Protein AF-A0A1M3CU88-F1 (afdb_monomer)

Radius of gyration: 30.9 Å; Cα contacts (8 Å, |Δi|>4): 468; chains: 1; bounding box: 55×73×108 Å

Mean predicted aligned error: 11.36 Å

Structure (mmCIF, N/CA/C/O backbone):
data_AF-A0A1M3CU88-F1
#
_entry.id   AF-A0A1M3CU88-F1
#
loop_
_atom_site.group_PDB
_atom_site.id
_atom_site.type_symbol
_atom_site.label_atom_id
_atom_site.label_alt_id
_atom_site.label_comp_id
_atom_site.label_asym_id
_atom_site.label_entity_id
_atom_site.label_seq_id
_atom_site.pdbx_PDB_ins_code
_atom_site.Cartn_x
_atom_site.Cartn_y
_atom_site.Cartn_z
_atom_site.occupancy
_atom_site.B_iso_or_equiv
_atom_site.auth_seq_id
_atom_site.auth_comp_id
_atom_site.auth_asym_id
_atom_site.auth_atom_id
_atom_site.pdbx_PDB_model_num
ATOM 1 N N . MET A 1 1 ? -10.906 3.563 -70.567 1.00 47.44 1 MET A N 1
ATOM 2 C CA . MET A 1 1 ? -10.763 5.009 -70.814 1.00 47.44 1 MET A CA 1
ATOM 3 C C . MET A 1 1 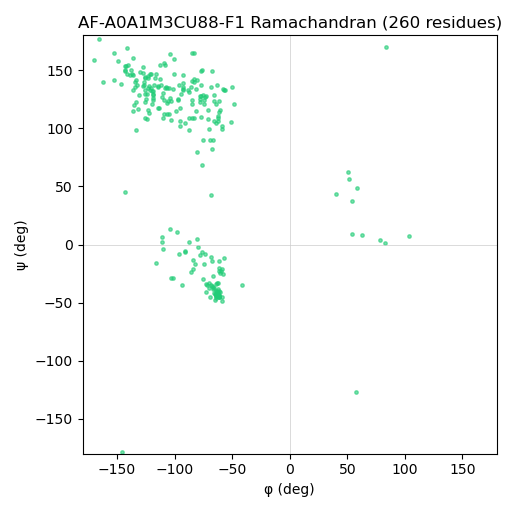? -12.125 5.622 -70.530 1.00 47.44 1 MET A C 1
ATOM 5 O O . MET A 1 1 ? -12.986 5.566 -71.387 1.00 47.44 1 MET A O 1
ATOM 9 N N . ASN A 1 2 ? -12.353 6.029 -69.278 1.00 38.81 2 ASN A N 1
ATOM 10 C CA . ASN A 1 2 ? -13.583 6.676 -68.814 1.00 38.81 2 ASN A CA 1
ATOM 11 C C . ASN A 1 2 ? -13.148 7.904 -68.012 1.00 38.81 2 ASN A C 1
ATOM 13 O O . ASN A 1 2 ? -12.440 7.767 -67.015 1.00 38.81 2 ASN A O 1
ATOM 17 N N . GLU A 1 3 ? -13.515 9.080 -68.510 1.00 48.00 3 GLU A N 1
ATOM 18 C CA . GLU A 1 3 ? -13.272 10.378 -67.888 1.00 48.00 3 GLU A CA 1
ATOM 19 C C . GLU A 1 3 ? -14.234 10.583 -66.716 1.00 48.00 3 GLU A C 1
ATOM 21 O O . GLU A 1 3 ? -15.447 10.427 -66.853 1.00 48.00 3 GLU A O 1
ATOM 26 N N . PHE A 1 4 ? -13.684 10.941 -65.557 1.00 61.53 4 PHE A N 1
ATOM 27 C CA . PHE A 1 4 ? -14.437 11.277 -64.355 1.00 61.53 4 PHE A CA 1
ATOM 28 C C . PHE A 1 4 ? -14.368 12.796 -64.159 1.00 61.53 4 PHE A C 1
ATOM 30 O O . PHE A 1 4 ? -13.301 13.355 -63.909 1.00 61.53 4 PHE A O 1
ATOM 37 N N . THR A 1 5 ? -15.504 13.470 -64.323 1.00 53.94 5 THR A N 1
ATOM 38 C CA . THR A 1 5 ? -15.667 14.921 -64.154 1.00 53.94 5 THR A CA 1
ATOM 39 C C . THR A 1 5 ? -16.101 15.240 -62.716 1.00 53.94 5 THR A C 1
ATOM 41 O O . THR A 1 5 ? -16.997 14.572 -62.197 1.00 53.94 5 THR A O 1
ATOM 44 N N . PRO A 1 6 ? -15.526 16.256 -62.043 1.00 57.84 6 PRO A N 1
ATOM 45 C CA . PRO A 1 6 ? -15.910 16.599 -60.677 1.00 57.84 6 PRO A CA 1
ATOM 46 C C . PRO A 1 6 ? -17.097 17.578 -60.646 1.00 57.84 6 PRO A C 1
ATOM 48 O O . PRO A 1 6 ? -17.093 18.616 -61.309 1.00 57.84 6 PRO A O 1
ATOM 51 N N . GLN A 1 7 ? -18.110 17.260 -59.832 1.00 55.19 7 GLN A N 1
ATOM 52 C CA . GLN A 1 7 ? -19.231 18.146 -59.508 1.00 55.19 7 GLN A CA 1
ATOM 53 C C . GLN A 1 7 ? -18.816 19.191 -58.465 1.00 55.19 7 GLN A C 1
ATOM 55 O O . GLN A 1 7 ? -18.393 18.869 -57.357 1.00 55.19 7 GLN A O 1
ATOM 60 N N . ASN A 1 8 ? -18.982 20.460 -58.830 1.00 50.88 8 ASN A N 1
ATOM 61 C CA . ASN A 1 8 ? -18.642 21.628 -58.030 1.00 50.88 8 ASN A CA 1
ATOM 62 C C . ASN A 1 8 ? -19.866 22.050 -57.189 1.00 50.88 8 ASN A C 1
ATOM 64 O O . ASN A 1 8 ? -20.832 22.600 -57.723 1.00 50.88 8 ASN A O 1
ATOM 68 N N . SER A 1 9 ? -19.871 21.760 -55.882 1.00 59.44 9 SER A N 1
ATOM 69 C CA . SER A 1 9 ? -20.974 22.129 -54.982 1.00 59.44 9 SER A CA 1
ATOM 70 C C . SER A 1 9 ? -20.814 23.566 -54.471 1.00 59.44 9 SER A C 1
ATOM 72 O O . SER A 1 9 ? -19.956 23.859 -53.637 1.00 59.44 9 SER A O 1
ATOM 74 N N . SER A 1 10 ? -21.676 24.458 -54.956 1.00 52.78 10 SER A N 1
ATOM 75 C CA . SER A 1 10 ? -21.817 25.852 -54.526 1.00 52.78 10 SER A CA 1
ATOM 76 C C . SER A 1 10 ? -22.229 25.949 -53.046 1.00 52.78 10 SER A C 1
ATOM 78 O O . SER A 1 10 ? -23.381 25.698 -52.685 1.00 52.78 10 SER A O 1
ATOM 80 N N . LYS A 1 11 ? -21.289 26.334 -52.174 1.00 58.56 11 LYS A N 1
ATOM 81 C CA . LYS A 1 11 ? -21.581 26.796 -50.809 1.00 58.56 11 LYS A CA 1
ATOM 82 C C . LYS A 1 11 ? -22.100 28.234 -50.881 1.00 58.56 11 LYS A C 1
ATOM 84 O O . LYS A 1 11 ? -21.350 29.157 -51.178 1.00 58.56 11 LYS A O 1
ATOM 89 N N . LYS A 1 12 ? -23.394 28.426 -50.611 1.00 55.19 12 LYS A N 1
ATOM 90 C CA . LYS A 1 12 ? -23.977 29.747 -50.337 1.00 55.19 12 LYS A CA 1
ATOM 91 C C . LYS A 1 12 ? -23.505 30.224 -48.963 1.00 55.19 12 LYS A C 1
ATOM 93 O O . LYS A 1 12 ? -23.975 29.721 -47.943 1.00 55.19 12 LYS A O 1
ATOM 98 N N . ASP A 1 13 ? -22.617 31.210 -48.953 1.00 56.84 13 ASP A N 1
ATOM 99 C CA . ASP A 1 13 ? -22.217 31.942 -47.754 1.00 56.84 13 ASP A CA 1
ATOM 100 C C . ASP A 1 13 ? -23.414 32.713 -47.177 1.00 56.84 13 ASP A C 1
ATOM 102 O O . ASP A 1 13 ? -23.837 33.751 -47.692 1.00 56.84 13 ASP A O 1
ATOM 106 N N . LYS A 1 14 ? -23.977 32.204 -46.076 1.00 62.72 14 LYS A N 1
ATOM 107 C CA . LYS A 1 14 ? -24.847 32.990 -45.197 1.00 62.72 14 LYS A CA 1
ATOM 108 C C . LYS A 1 14 ? -23.966 34.015 -44.483 1.00 62.72 14 LYS A C 1
ATOM 110 O O . LYS A 1 14 ? -23.298 33.687 -43.506 1.00 62.72 14 LYS A O 1
ATOM 115 N N . LYS A 1 15 ? -23.959 35.257 -44.975 1.00 54.66 15 LYS A N 1
ATOM 116 C CA . LYS A 1 15 ? -23.436 36.412 -44.234 1.00 54.66 15 LYS A CA 1
ATOM 117 C C . LYS A 1 15 ? -24.219 36.534 -42.925 1.00 54.66 15 LYS A C 1
ATOM 119 O O . LYS A 1 15 ? -25.356 36.995 -42.921 1.00 54.66 15 LYS A O 1
ATOM 124 N N . ASN A 1 16 ? -23.615 36.085 -41.830 1.00 62.69 16 ASN A N 1
ATOM 125 C CA . ASN A 1 16 ? -24.091 36.389 -40.490 1.00 62.69 16 ASN A CA 1
ATOM 126 C C . ASN A 1 16 ? -23.921 37.896 -40.273 1.00 62.69 16 ASN A C 1
ATOM 128 O O . ASN A 1 16 ? -22.803 38.387 -40.112 1.00 62.69 16 ASN A O 1
ATOM 132 N N . ASP A 1 17 ? -25.037 38.622 -40.302 1.00 57.28 17 ASP A N 1
ATOM 133 C CA . ASP A 1 17 ? -25.125 40.016 -39.878 1.00 57.28 17 ASP A CA 1
ATOM 134 C C . ASP A 1 17 ? -24.907 40.076 -38.360 1.00 57.28 17 ASP A C 1
ATOM 136 O O . ASP A 1 17 ? -25.836 40.099 -37.549 1.00 57.28 17 ASP A O 1
ATOM 140 N N . TYR A 1 18 ? -23.640 40.064 -37.954 1.00 66.12 18 TYR A N 1
ATOM 141 C CA . TYR A 1 18 ? -23.256 40.409 -36.597 1.00 66.12 18 TYR A CA 1
ATOM 142 C C . TYR A 1 18 ? -23.504 41.907 -36.423 1.00 66.12 18 TYR A C 1
ATOM 144 O O . TYR A 1 18 ? -22.632 42.735 -36.701 1.00 66.12 18 TYR A O 1
ATOM 152 N N . ARG A 1 19 ? -24.715 42.267 -35.975 1.00 60.50 19 ARG A N 1
ATOM 153 C CA . ARG A 1 19 ? -24.997 43.595 -35.419 1.00 60.50 19 ARG A CA 1
ATOM 154 C C . ARG A 1 19 ? -23.936 43.861 -34.358 1.00 60.50 19 ARG A C 1
ATOM 156 O O . ARG A 1 19 ? -23.967 43.258 -33.289 1.00 60.50 19 ARG A O 1
ATOM 163 N N . ARG A 1 20 ? -22.972 44.725 -34.685 1.00 59.16 20 ARG A N 1
ATOM 164 C CA . ARG A 1 20 ? -21.940 45.195 -33.761 1.00 59.16 20 ARG A CA 1
ATOM 165 C C . ARG A 1 20 ? -22.656 45.853 -32.592 1.00 59.16 20 ARG A C 1
ATOM 167 O O . ARG A 1 20 ? -23.122 46.984 -32.702 1.00 59.16 20 ARG A O 1
ATOM 174 N N . ILE A 1 21 ? -22.795 45.112 -31.499 1.00 58.84 21 ILE A N 1
ATOM 175 C CA . ILE A 1 21 ? -23.263 45.656 -30.234 1.00 58.84 21 ILE A CA 1
ATOM 176 C C . ILE A 1 21 ? -22.214 46.694 -29.848 1.00 58.84 21 ILE A C 1
ATOM 178 O O . ILE A 1 21 ? -21.063 46.363 -29.571 1.00 58.84 21 ILE A O 1
ATOM 182 N N . SER A 1 22 ? -22.591 47.966 -29.940 1.00 63.12 22 SER A N 1
ATOM 183 C CA . SER A 1 22 ? -21.758 49.062 -29.473 1.00 63.12 22 SER A CA 1
ATOM 184 C C . SER A 1 22 ? -21.529 48.861 -27.976 1.00 63.12 22 SER A C 1
ATOM 186 O O . SER A 1 22 ? -22.474 48.925 -27.186 1.00 63.12 22 SER A O 1
ATOM 188 N N . LEU A 1 23 ? -20.270 48.629 -27.597 1.00 63.12 23 LEU A N 1
ATOM 189 C CA 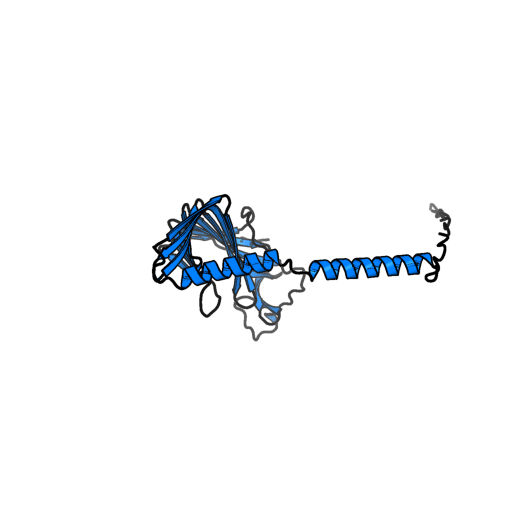. LEU A 1 23 ? -19.807 48.540 -26.206 1.00 63.12 23 LEU A CA 1
ATOM 190 C C . LEU A 1 23 ? -20.128 49.808 -25.390 1.00 63.12 23 LEU A C 1
ATOM 192 O O . LEU A 1 23 ? -20.039 49.788 -24.169 1.00 63.12 23 LEU A O 1
ATOM 196 N N . PHE A 1 24 ? -20.554 50.889 -26.050 1.00 74.00 24 PHE A N 1
ATOM 197 C CA . PHE A 1 24 ? -20.956 52.154 -25.435 1.00 74.00 24 PHE A CA 1
ATOM 198 C C . PHE A 1 24 ? -22.472 52.367 -25.405 1.00 74.00 24 PHE A C 1
ATOM 200 O O . PHE A 1 24 ? -22.935 53.482 -25.169 1.00 74.00 24 PHE A O 1
ATOM 207 N N . SER A 1 25 ? -23.276 51.329 -25.657 1.00 79.50 25 SER A N 1
ATOM 208 C CA . SER A 1 25 ? -24.712 51.450 -25.417 1.00 79.50 25 SER A CA 1
ATOM 209 C C . SER A 1 25 ? -24.966 51.678 -23.914 1.00 79.50 25 SER A C 1
ATOM 211 O O . SER A 1 25 ? -24.359 50.999 -23.080 1.00 79.50 25 SER A O 1
ATOM 213 N N . PRO A 1 26 ? -25.870 52.599 -23.536 1.00 85.88 26 PRO A N 1
ATOM 214 C CA . PRO A 1 26 ? -26.158 52.895 -22.127 1.00 85.88 26 PRO A CA 1
ATOM 215 C C . PRO A 1 26 ? -26.630 51.654 -21.350 1.00 85.88 26 PRO A C 1
ATOM 217 O O . PRO A 1 26 ? -26.406 51.542 -20.147 1.00 85.88 26 PRO A O 1
ATOM 220 N N . LEU A 1 27 ? -27.214 50.680 -22.054 1.00 84.38 27 LEU A N 1
ATOM 221 C CA . LEU A 1 27 ? -27.674 49.411 -21.496 1.00 84.38 27 LEU A CA 1
ATOM 222 C C . LEU A 1 27 ? -26.510 48.496 -21.073 1.00 84.38 27 LEU A C 1
ATOM 224 O O . LEU A 1 27 ? -26.611 47.799 -20.068 1.00 84.38 27 LEU A O 1
ATOM 228 N N . PHE A 1 28 ? -25.381 48.540 -21.789 1.00 83.75 28 PHE A N 1
ATOM 229 C CA . PHE A 1 28 ? -24.185 47.766 -21.446 1.00 83.75 28 PHE A CA 1
ATOM 230 C C . PHE A 1 28 ? -23.472 48.330 -20.208 1.00 83.75 28 PHE A C 1
ATOM 232 O O . PHE A 1 28 ? -23.088 47.573 -19.319 1.00 83.75 28 PHE A O 1
ATOM 239 N N . ILE A 1 29 ? -23.376 49.661 -20.100 1.00 87.19 29 ILE A N 1
ATOM 240 C CA . ILE A 1 29 ? -22.825 50.341 -18.914 1.00 87.19 29 ILE A CA 1
ATOM 241 C C . ILE A 1 29 ? -23.680 50.031 -17.676 1.00 87.19 29 ILE A C 1
ATOM 243 O O . ILE A 1 29 ? -23.139 49.721 -16.614 1.00 87.19 29 ILE A O 1
ATOM 247 N N . PHE A 1 30 ? -25.009 50.040 -17.822 1.00 91.69 30 PHE A N 1
ATOM 248 C CA . PHE A 1 30 ? -25.928 49.665 -16.747 1.00 91.69 30 PHE A CA 1
ATOM 249 C C . PHE A 1 30 ? -25.731 48.211 -16.290 1.00 91.69 30 PHE A C 1
ATOM 251 O O . PHE A 1 30 ? -25.660 47.948 -15.090 1.00 91.69 30 PHE A O 1
ATOM 258 N N . LEU A 1 31 ? -25.577 47.272 -17.232 1.00 91.12 31 LEU A N 1
ATOM 259 C CA . LEU A 1 31 ? -25.353 45.859 -16.917 1.00 91.12 31 LEU A CA 1
ATOM 260 C C . LEU A 1 31 ? -24.040 45.646 -16.143 1.00 91.12 31 LEU A C 1
ATOM 262 O O . LEU A 1 31 ? -24.028 44.920 -15.152 1.00 91.12 31 LEU A O 1
ATOM 266 N N . ILE A 1 32 ? -22.953 46.312 -16.554 1.00 91.06 32 ILE A N 1
ATOM 267 C CA . ILE A 1 32 ? -21.666 46.261 -15.839 1.00 91.06 32 ILE A CA 1
ATOM 268 C C . ILE A 1 32 ? -21.813 46.821 -14.423 1.00 91.06 32 ILE A C 1
ATOM 270 O O . ILE A 1 32 ? -21.340 46.197 -13.474 1.00 91.06 32 ILE A O 1
ATOM 274 N N . GLY A 1 33 ? -22.496 47.960 -14.267 1.00 94.88 33 GLY A N 1
ATOM 275 C CA . GLY A 1 33 ? -22.756 48.555 -12.955 1.00 94.88 33 GLY A CA 1
ATOM 276 C C . GLY A 1 33 ? -23.524 47.607 -12.031 1.00 94.88 33 GLY A C 1
ATOM 277 O O . GLY A 1 33 ? -23.127 47.401 -10.887 1.00 94.88 33 GLY A O 1
ATOM 278 N N . MET A 1 34 ? -24.568 46.954 -12.544 1.00 95.88 34 MET A N 1
ATOM 279 C CA . MET A 1 34 ? -25.356 45.977 -11.789 1.00 95.88 34 MET A CA 1
ATOM 280 C C . MET A 1 34 ? -24.525 44.748 -11.387 1.00 95.88 34 MET A C 1
ATOM 282 O O . MET A 1 34 ? -24.597 44.315 -10.236 1.00 95.88 34 MET A O 1
ATOM 286 N N . CYS A 1 35 ? -23.691 44.220 -12.290 1.00 95.38 35 CYS A N 1
ATOM 287 C CA . CYS A 1 35 ? -22.766 43.129 -11.972 1.00 95.38 35 CYS A CA 1
ATOM 288 C C . CYS A 1 35 ? -21.758 43.538 -10.888 1.00 95.38 35 CYS A C 1
ATOM 290 O O . CYS A 1 35 ? -21.544 42.783 -9.941 1.00 95.38 35 CYS A O 1
ATOM 292 N N . ALA A 1 36 ? -21.182 44.740 -10.981 1.00 95.44 36 ALA A N 1
ATOM 293 C CA . ALA A 1 36 ? -20.252 45.255 -9.979 1.00 95.44 36 ALA A CA 1
ATOM 294 C C . ALA A 1 36 ? -20.920 45.397 -8.600 1.00 95.44 36 ALA A C 1
ATOM 296 O O . ALA A 1 36 ? -20.371 44.930 -7.604 1.00 95.44 36 ALA A O 1
ATOM 297 N N . CYS A 1 37 ? -22.134 45.954 -8.535 1.00 96.38 37 CYS A N 1
ATOM 298 C CA . CYS A 1 37 ? -22.905 46.034 -7.292 1.00 96.38 37 CYS A CA 1
ATOM 299 C C . CYS A 1 37 ? -23.226 44.648 -6.713 1.00 96.38 37 CYS A C 1
ATOM 301 O O . CYS A 1 37 ? -23.126 44.458 -5.502 1.00 96.38 37 CYS A O 1
ATOM 303 N N . GLY A 1 38 ? -23.561 43.672 -7.563 1.00 95.75 38 GLY A N 1
ATOM 304 C CA . GLY A 1 38 ? -23.795 42.290 -7.143 1.00 95.75 38 GLY A CA 1
ATOM 305 C C . GLY A 1 38 ? -22.558 41.650 -6.510 1.00 95.75 38 GLY A C 1
ATOM 306 O O . GLY A 1 38 ? -22.654 41.063 -5.433 1.00 95.75 38 GLY A O 1
ATOM 307 N N . VAL A 1 39 ? -21.383 41.824 -7.123 1.00 95.81 39 VAL A N 1
ATOM 308 C CA . VAL A 1 39 ? -20.108 41.325 -6.578 1.00 95.81 39 VAL A CA 1
ATOM 309 C C . VAL A 1 39 ? -19.782 41.987 -5.239 1.00 95.81 39 VAL A C 1
ATOM 311 O O . VAL A 1 39 ? -19.429 41.288 -4.291 1.00 95.81 39 VAL A O 1
ATOM 314 N N . ILE A 1 40 ? -19.956 43.309 -5.126 1.00 95.75 40 ILE A N 1
ATOM 315 C CA . ILE A 1 40 ? -19.726 44.039 -3.869 1.00 95.75 40 ILE A CA 1
ATOM 316 C C . ILE A 1 40 ? -20.665 43.529 -2.767 1.00 95.75 40 ILE A C 1
ATOM 318 O O . ILE A 1 40 ? -20.221 43.294 -1.645 1.00 95.75 40 ILE A O 1
ATOM 322 N N . PHE A 1 41 ? -21.945 43.303 -3.078 1.00 95.19 41 PHE A N 1
ATOM 323 C CA . PHE A 1 41 ? -22.918 42.792 -2.113 1.00 95.19 41 PHE A CA 1
ATOM 324 C C . PHE A 1 41 ? -22.577 41.378 -1.626 1.00 95.19 41 PHE A C 1
ATOM 326 O O . PHE A 1 41 ? -22.618 41.113 -0.425 1.00 95.1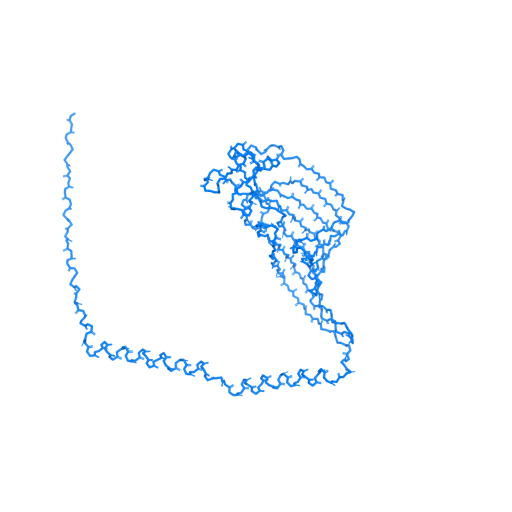9 41 PHE A O 1
ATOM 333 N N . VAL A 1 42 ? -22.201 40.475 -2.537 1.00 92.88 42 VAL A N 1
ATOM 334 C CA . VAL A 1 42 ? -21.782 39.110 -2.179 1.00 92.88 42 VAL A CA 1
ATOM 335 C C . VAL A 1 42 ? -20.512 39.141 -1.333 1.00 92.88 42 VAL A C 1
ATOM 337 O O . VAL A 1 42 ? -20.458 38.477 -0.301 1.00 92.88 42 VAL A O 1
ATOM 340 N N . PHE A 1 43 ? -19.520 39.950 -1.711 1.00 94.56 43 PHE A N 1
ATOM 341 C CA . PHE A 1 43 ? -18.287 40.103 -0.940 1.00 94.56 43 PHE A CA 1
ATOM 342 C C . PHE A 1 43 ? -18.560 40.640 0.470 1.00 94.56 43 PHE A C 1
ATOM 344 O O . PHE A 1 43 ? -17.999 40.136 1.442 1.00 94.56 43 PHE A O 1
ATOM 351 N N . TRP A 1 44 ? -19.468 41.610 0.600 1.00 92.56 44 TRP A N 1
ATOM 352 C CA . TRP A 1 44 ? -19.894 42.142 1.892 1.00 92.56 44 TRP A CA 1
ATOM 353 C C . TRP A 1 44 ? -20.598 41.083 2.750 1.00 92.56 44 TRP A C 1
ATOM 355 O O . TRP A 1 44 ? -20.281 40.954 3.928 1.00 92.56 44 TRP A O 1
ATOM 365 N N . ARG A 1 45 ? -21.484 40.267 2.160 1.00 90.44 45 ARG A N 1
ATOM 366 C CA . ARG A 1 45 ? -22.174 39.174 2.869 1.00 90.44 45 ARG A CA 1
ATOM 367 C C . ARG A 1 45 ? -21.245 38.035 3.284 1.00 90.44 45 ARG A C 1
ATOM 369 O O . ARG A 1 45 ? -21.462 37.449 4.335 1.00 90.44 45 ARG A O 1
ATOM 376 N N . LEU A 1 46 ? -20.227 37.730 2.482 1.00 87.38 46 LEU A N 1
ATOM 377 C CA . LEU A 1 46 ? -19.213 36.727 2.821 1.00 87.38 46 LEU A CA 1
ATOM 378 C C . LEU A 1 46 ? -18.216 37.241 3.865 1.00 87.38 46 LEU A C 1
ATOM 380 O O . LEU A 1 46 ? -17.695 36.457 4.649 1.00 87.38 46 LEU A O 1
ATOM 384 N N . SER A 1 47 ? -17.963 38.552 3.883 1.00 85.81 47 SER A N 1
ATOM 385 C CA . SER A 1 47 ? -17.059 39.189 4.848 1.00 85.81 47 SER A CA 1
ATOM 386 C C . SER A 1 47 ? -17.743 39.506 6.180 1.00 85.81 47 SER A C 1
ATOM 388 O O . SER A 1 47 ? -17.064 39.673 7.192 1.00 85.81 47 SER A O 1
ATOM 390 N N . SER A 1 48 ? -19.077 39.592 6.212 1.00 87.12 48 SER A N 1
ATOM 391 C CA . SER A 1 48 ? -19.826 39.691 7.461 1.00 87.12 48 SER A CA 1
ATOM 392 C C . SER A 1 48 ? -19.854 38.325 8.140 1.00 87.12 48 SER A C 1
ATOM 394 O O . SER A 1 48 ? -20.755 37.522 7.898 1.00 87.12 48 SER A O 1
ATOM 396 N N . VAL A 1 49 ? -18.859 38.063 8.985 1.00 79.69 49 VAL A N 1
ATOM 397 C CA . VAL A 1 49 ? -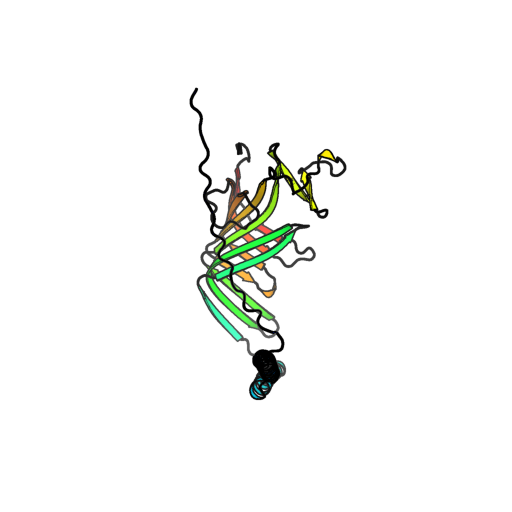18.900 36.932 9.913 1.00 79.69 49 VAL A CA 1
ATOM 398 C C . VAL A 1 49 ? -20.090 37.149 10.841 1.00 79.69 49 VAL A C 1
ATOM 400 O O . VAL A 1 49 ? -20.227 38.210 11.456 1.00 79.69 49 VAL A O 1
ATOM 403 N N . ASN A 1 50 ? -20.990 36.173 10.889 1.00 88.62 50 ASN A N 1
ATOM 404 C CA . ASN A 1 50 ? -22.186 36.268 11.702 1.00 88.62 50 ASN A CA 1
ATOM 405 C C . ASN A 1 50 ? -21.777 36.302 13.189 1.00 88.62 50 ASN A C 1
ATOM 407 O O . ASN A 1 50 ? -21.080 35.394 13.646 1.00 88.62 50 ASN A O 1
ATOM 411 N N . PRO A 1 51 ? -22.169 37.330 13.961 1.00 89.00 51 PRO A N 1
ATOM 412 C CA . PRO A 1 51 ? -21.789 37.435 15.366 1.00 89.00 51 PRO A CA 1
ATOM 413 C C . PRO A 1 51 ? -22.287 36.258 16.218 1.00 89.00 51 PRO A C 1
ATOM 415 O O . PRO A 1 51 ? -21.659 35.967 17.234 1.00 89.00 51 PRO A O 1
ATOM 418 N N . SER A 1 52 ? -23.357 35.556 15.811 1.00 90.06 52 SER A N 1
ATOM 419 C CA . SER A 1 52 ? -23.773 34.320 16.493 1.00 90.06 52 SER A CA 1
ATOM 420 C C . SER A 1 52 ? -22.728 33.219 16.370 1.00 90.06 52 SER A C 1
ATOM 422 O O . SER A 1 52 ? -22.452 32.545 17.353 1.00 90.06 52 SER A O 1
ATOM 424 N N . ASP A 1 53 ? -22.106 33.082 15.201 1.00 80.94 53 ASP A N 1
ATOM 425 C CA . ASP A 1 53 ? -21.143 32.015 14.922 1.00 80.94 53 ASP A CA 1
ATOM 426 C C . ASP A 1 53 ? -19.835 32.276 15.682 1.00 80.94 53 ASP A C 1
ATOM 428 O O . ASP A 1 53 ? -19.203 31.351 16.181 1.00 80.94 53 ASP A O 1
ATOM 432 N N . ILE A 1 54 ? -19.455 33.553 15.834 1.00 88.81 54 ILE A N 1
ATOM 433 C CA . ILE A 1 54 ? -18.331 33.968 16.688 1.00 88.81 54 ILE A CA 1
ATOM 434 C C . ILE A 1 54 ? -18.626 33.636 18.154 1.00 88.81 54 ILE A C 1
ATOM 436 O O . ILE A 1 54 ? -17.763 33.099 18.846 1.00 88.81 54 ILE A O 1
ATOM 440 N N . ALA A 1 55 ? -19.832 33.949 18.636 1.00 92.31 55 ALA A N 1
ATOM 441 C CA . ALA A 1 55 ? -20.227 33.658 20.010 1.00 92.31 55 ALA A CA 1
ATOM 442 C C . ALA A 1 55 ? -20.271 32.146 20.286 1.00 92.31 55 ALA A C 1
ATOM 444 O O . ALA A 1 55 ? -19.743 31.705 21.302 1.00 92.31 55 ALA A O 1
ATOM 445 N N . GLU A 1 56 ? -20.826 31.355 19.366 1.00 90.06 56 GLU A N 1
ATOM 446 C CA . GLU A 1 56 ? -20.872 29.892 19.452 1.00 90.06 56 GLU A CA 1
ATOM 447 C C . GLU A 1 56 ? -19.467 29.279 19.385 1.00 90.06 56 GLU A C 1
ATOM 449 O O . GLU A 1 56 ? -19.133 28.417 20.194 1.00 90.06 56 GLU A O 1
ATOM 454 N N . TYR A 1 57 ? -18.596 29.776 18.501 1.00 82.44 57 TYR A N 1
ATOM 455 C CA . TYR A 1 57 ? -17.191 29.371 18.458 1.00 82.44 57 TYR A CA 1
ATOM 456 C C . TYR A 1 57 ? -16.480 29.652 19.785 1.00 82.44 57 TYR A C 1
ATOM 458 O O . TYR A 1 57 ? -15.830 28.767 20.335 1.00 82.44 57 TYR A O 1
ATOM 466 N N . HIS A 1 58 ? -16.621 30.863 20.332 1.00 87.94 58 HIS A N 1
ATOM 467 C CA . HIS A 1 58 ? -16.024 31.196 21.624 1.00 87.94 58 HIS A CA 1
ATOM 468 C C . HIS A 1 58 ? -16.607 30.369 22.765 1.00 87.94 58 HIS A C 1
ATOM 470 O O . HIS A 1 58 ? -15.863 30.024 23.676 1.00 87.94 58 HIS A O 1
ATOM 476 N N . GLN A 1 59 ? -17.893 30.020 22.710 1.00 89.88 59 GLN A N 1
ATOM 477 C CA . GLN A 1 59 ? -18.511 29.129 23.683 1.00 89.88 59 GLN A CA 1
ATOM 478 C C . GLN A 1 59 ? -17.913 27.721 23.597 1.00 89.88 59 GLN A C 1
ATOM 480 O O . GLN A 1 59 ? -17.480 27.197 24.613 1.00 89.88 59 GLN A O 1
ATOM 485 N N . LEU A 1 60 ? -17.783 27.146 22.399 1.00 78.06 60 LEU A N 1
ATOM 486 C CA . LEU A 1 60 ? -17.165 25.830 22.207 1.00 78.06 60 LEU A CA 1
ATOM 487 C C . LEU A 1 60 ? -15.688 25.805 22.628 1.00 78.06 60 LEU A C 1
ATOM 489 O O . LEU A 1 60 ? -15.229 24.820 23.202 1.00 78.06 60 LEU A O 1
ATOM 493 N N . VAL A 1 61 ? -14.942 26.884 22.366 1.00 80.06 61 VAL A N 1
ATOM 494 C CA . VAL A 1 61 ? -13.545 27.025 22.808 1.00 80.06 61 VAL A CA 1
ATOM 495 C C . VAL A 1 61 ? -13.467 27.176 24.324 1.00 80.06 61 VAL A C 1
ATOM 497 O O . VAL A 1 61 ? -12.667 26.490 24.950 1.00 80.06 61 VAL A O 1
ATOM 500 N N . ALA A 1 62 ? -14.309 28.016 24.928 1.00 79.31 62 ALA A N 1
ATOM 501 C CA . ALA A 1 62 ? -14.353 28.190 26.376 1.00 79.31 62 ALA A CA 1
ATOM 502 C C . ALA A 1 62 ? -14.768 26.895 27.086 1.00 79.31 62 ALA A C 1
ATOM 504 O O . ALA A 1 62 ? -14.156 26.530 28.085 1.00 79.31 62 ALA A O 1
ATOM 505 N N . ASP A 1 63 ? -15.745 26.163 26.549 1.00 76.31 63 ASP A N 1
ATOM 506 C CA . ASP A 1 63 ? -16.166 24.858 27.057 1.00 76.31 63 ASP A CA 1
ATOM 507 C C . ASP A 1 63 ? -15.024 23.836 26.941 1.00 76.31 63 ASP A C 1
ATOM 509 O O . ASP A 1 63 ? -14.773 23.081 27.882 1.00 76.31 63 ASP A O 1
ATOM 513 N N . ALA A 1 64 ? -14.264 23.846 25.840 1.00 69.50 64 ALA A N 1
ATOM 514 C CA . ALA A 1 64 ? -13.074 23.009 25.680 1.00 69.50 64 ALA A CA 1
ATOM 515 C C . ALA A 1 64 ? -11.947 23.389 26.664 1.00 69.50 64 ALA A C 1
ATOM 517 O O . ALA A 1 64 ? -11.329 22.509 27.261 1.00 69.50 64 ALA A O 1
ATOM 518 N N . GLU A 1 65 ? -11.694 24.679 26.893 1.00 71.62 65 GLU A N 1
ATOM 519 C CA . GLU A 1 65 ? -10.677 25.173 27.835 1.00 71.62 65 GLU A CA 1
ATOM 520 C C . GLU A 1 65 ? -11.064 24.930 29.307 1.00 71.62 65 GLU A C 1
ATOM 522 O O . GLU A 1 65 ? -10.222 24.556 30.130 1.00 71.62 65 GLU A O 1
ATOM 527 N N . LEU A 1 66 ? -12.347 25.066 29.655 1.00 64.44 66 LEU A N 1
ATOM 528 C CA . LEU A 1 66 ? -12.890 24.710 30.973 1.00 64.44 66 LEU A CA 1
ATOM 529 C C . LEU A 1 66 ? -12.796 23.199 31.223 1.00 64.44 66 LEU A C 1
ATOM 531 O O . LEU A 1 66 ? -12.440 22.768 32.322 1.00 64.44 66 LEU A O 1
ATOM 535 N N . SER A 1 67 ? -13.017 22.398 30.179 1.00 56.66 67 SER A N 1
ATOM 536 C CA . SER A 1 67 ? -12.803 20.947 30.210 1.00 56.66 67 SER A CA 1
ATOM 537 C C . SER A 1 67 ? -11.321 20.572 30.363 1.00 56.66 67 SER A C 1
ATOM 539 O O . SER A 1 67 ? -11.010 19.525 30.918 1.00 56.66 67 SER A O 1
ATOM 541 N N . HIS A 1 68 ? -10.393 21.425 29.912 1.00 56.00 68 HIS A N 1
ATOM 542 C CA . HIS A 1 68 ? -8.947 21.221 30.069 1.00 56.00 68 HIS A CA 1
ATOM 543 C C . HIS A 1 68 ? -8.374 21.726 31.405 1.00 56.00 68 HIS A C 1
ATOM 545 O O . HIS A 1 68 ? -7.324 21.246 31.829 1.00 56.00 68 HIS A O 1
ATOM 551 N N . SER A 1 69 ? -9.028 22.681 32.075 1.00 54.44 69 SER A N 1
ATOM 552 C CA . SER A 1 69 ? -8.554 23.268 33.344 1.00 54.44 69 SER A CA 1
ATOM 553 C C . SER A 1 69 ? -9.069 22.555 34.600 1.00 54.44 69 SER A C 1
ATOM 555 O O . SER A 1 69 ? -8.588 22.825 35.703 1.00 54.44 69 SER A O 1
ATOM 557 N N . THR A 1 70 ? -9.977 21.590 34.448 1.00 51.25 70 THR A N 1
ATOM 558 C CA . THR A 1 70 ? -10.338 20.640 35.504 1.00 51.25 70 THR A CA 1
ATOM 559 C C . THR A 1 70 ? -9.525 19.359 35.327 1.00 51.25 70 THR A C 1
ATOM 561 O O . THR A 1 70 ? -9.803 18.519 34.479 1.00 51.25 70 THR A O 1
ATOM 564 N N . ALA A 1 71 ? -8.480 19.218 36.139 1.00 52.06 71 ALA A N 1
ATOM 565 C CA . ALA A 1 71 ? -7.601 18.051 36.231 1.00 52.06 71 ALA A CA 1
ATOM 566 C C . ALA A 1 71 ? -8.294 16.800 36.829 1.00 52.06 71 ALA A C 1
ATOM 568 O O . ALA A 1 71 ? -7.707 16.107 37.648 1.00 52.06 71 ALA A O 1
ATOM 569 N N . ASP A 1 72 ? -9.534 16.536 36.415 1.00 59.00 72 ASP A N 1
ATOM 570 C CA . ASP A 1 72 ? -10.373 15.384 36.770 1.00 59.00 72 ASP A CA 1
ATOM 571 C C . ASP A 1 72 ? -11.185 14.962 35.526 1.00 59.00 72 ASP A C 1
ATOM 573 O O . ASP A 1 72 ? -12.398 14.740 35.568 1.00 59.00 72 ASP A O 1
ATOM 577 N N . ALA A 1 73 ? -10.527 14.886 34.362 1.00 59.53 73 ALA A N 1
ATOM 578 C CA . ALA A 1 73 ? -11.128 14.290 33.173 1.00 59.53 73 ALA A CA 1
ATOM 579 C C . ALA A 1 73 ? -11.329 12.792 33.441 1.00 59.53 73 ALA A C 1
ATOM 581 O O . ALA A 1 73 ? -10.443 11.969 33.208 1.00 59.53 73 ALA A O 1
ATOM 582 N N . SER A 1 74 ? -12.498 12.451 33.988 1.00 70.69 74 SER A N 1
ATOM 583 C CA . SER A 1 74 ? -12.893 11.075 34.260 1.00 70.69 74 SER A CA 1
ATOM 584 C C . SER A 1 74 ? -12.672 10.225 33.003 1.00 70.69 74 SER A C 1
ATOM 586 O O . SER A 1 74 ? -13.056 10.682 31.918 1.00 70.69 74 SER A O 1
ATOM 588 N N . PRO A 1 75 ? -12.100 9.012 33.117 1.00 81.38 75 PRO A N 1
ATOM 589 C CA . PRO A 1 75 ? -11.854 8.146 31.974 1.00 81.38 75 PRO A CA 1
ATOM 590 C C . PRO A 1 75 ? -13.103 8.024 31.101 1.00 81.38 75 PRO A C 1
ATOM 592 O O . PRO A 1 75 ? -14.163 7.603 31.570 1.00 81.38 75 PRO A O 1
ATOM 595 N N . TYR A 1 76 ? -12.984 8.406 29.832 1.00 86.75 76 TYR A N 1
ATOM 596 C CA . TYR A 1 76 ? -14.100 8.396 28.895 1.00 86.75 76 TYR A CA 1
ATOM 597 C C . TYR A 1 76 ? -13.768 7.540 27.679 1.00 86.75 76 TYR A C 1
ATOM 599 O O . TYR A 1 76 ? -12.687 7.631 27.095 1.00 86.75 76 TYR A O 1
ATOM 607 N N . LYS A 1 77 ? -14.735 6.706 27.287 1.00 92.06 77 LYS A N 1
ATOM 608 C CA . LYS A 1 77 ? -14.623 5.803 26.147 1.00 92.06 77 LYS A CA 1
ATOM 609 C C . LYS A 1 77 ? -15.762 6.047 25.170 1.00 92.06 77 LYS A C 1
ATOM 611 O O . LYS A 1 77 ? -16.897 5.653 25.432 1.00 92.06 77 LYS A O 1
ATOM 616 N N . ALA A 1 78 ? -15.447 6.649 24.029 1.00 94.00 78 ALA A N 1
ATOM 617 C CA . ALA A 1 78 ? -16.391 6.815 22.930 1.00 94.00 78 ALA A CA 1
ATOM 618 C C . ALA A 1 78 ? -16.273 5.645 21.950 1.00 94.00 78 ALA A C 1
ATOM 620 O O . ALA A 1 78 ? -15.177 5.131 21.711 1.00 94.00 78 ALA A O 1
ATOM 621 N N . ARG A 1 79 ? -17.395 5.245 21.346 1.00 97.31 79 ARG A N 1
ATOM 622 C CA . ARG A 1 79 ? -17.424 4.230 20.287 1.00 97.31 79 ARG A CA 1
ATOM 623 C C . ARG A 1 79 ? -18.299 4.698 19.138 1.00 97.31 79 ARG A C 1
ATOM 625 O O . ARG A 1 79 ? -19.380 5.232 19.365 1.00 97.31 79 ARG A O 1
ATOM 632 N N . GLN A 1 80 ? -17.850 4.441 17.919 1.00 98.00 80 GLN A N 1
ATOM 633 C CA . GLN A 1 80 ? -18.607 4.701 16.704 1.00 98.00 80 GLN A CA 1
ATOM 634 C C . GLN A 1 80 ? -18.527 3.488 15.781 1.00 98.00 80 GLN A C 1
ATOM 636 O O . GLN A 1 80 ? -17.443 3.075 15.377 1.00 98.00 80 GLN A O 1
ATOM 641 N N . GLU A 1 81 ? -19.679 2.933 15.418 1.00 98.31 81 GLU A N 1
ATOM 642 C CA . GLU A 1 81 ? -19.772 1.867 14.420 1.00 98.31 81 GLU A CA 1
ATOM 643 C C . GLU A 1 81 ? -19.826 2.446 13.005 1.00 98.31 81 GLU A C 1
ATOM 645 O O . GLU A 1 81 ? -20.464 3.471 12.750 1.00 98.31 81 GLU A O 1
ATOM 650 N N . ARG A 1 82 ? -19.150 1.785 12.067 1.00 98.19 82 ARG A N 1
ATOM 651 C CA . ARG A 1 82 ? -19.036 2.199 10.667 1.00 98.19 82 ARG A CA 1
ATOM 652 C C . ARG A 1 82 ? -19.175 0.983 9.754 1.00 98.19 82 ARG A C 1
ATOM 654 O O . ARG A 1 82 ? -18.815 -0.134 10.119 1.00 98.19 82 ARG A O 1
ATOM 661 N N . LYS A 1 83 ? -19.692 1.200 8.547 1.00 98.31 83 LYS A N 1
ATOM 662 C CA . LYS A 1 83 ? -19.844 0.172 7.505 1.00 98.31 83 LYS A CA 1
ATOM 663 C C . LYS A 1 83 ? -19.166 0.643 6.227 1.00 98.31 83 LYS A C 1
ATOM 665 O O . LYS A 1 83 ? -19.216 1.835 5.937 1.00 98.31 83 LYS A O 1
ATOM 670 N N . GLY A 1 84 ? -18.559 -0.283 5.484 1.00 97.62 84 GLY A N 1
ATOM 671 C CA . GLY A 1 84 ? -17.871 0.020 4.225 1.00 97.62 84 GLY A CA 1
ATOM 672 C C . GLY A 1 84 ? -16.752 1.046 4.399 1.00 97.62 84 GLY A C 1
ATOM 673 O O . GLY A 1 84 ? -16.718 2.051 3.694 1.00 97.62 84 GLY A O 1
ATOM 674 N N . VAL A 1 85 ? -15.881 0.838 5.389 1.00 98.06 85 VAL A N 1
ATOM 675 C CA . VAL A 1 85 ? -14.760 1.749 5.640 1.00 98.06 85 VAL A CA 1
ATOM 676 C C . VAL A 1 85 ? -13.715 1.561 4.549 1.00 98.06 85 VAL A C 1
ATOM 678 O O . VAL A 1 85 ? -13.267 0.446 4.308 1.00 98.06 85 VAL A O 1
ATOM 681 N N . CYS A 1 86 ? -13.319 2.665 3.924 1.00 98.38 86 CYS A N 1
ATOM 682 C CA . CYS A 1 86 ? -12.213 2.738 2.979 1.00 98.38 86 CYS A CA 1
ATOM 683 C C . CYS A 1 86 ? -11.197 3.757 3.498 1.00 98.38 86 CYS A C 1
ATOM 685 O O . CYS A 1 86 ? -11.576 4.862 3.900 1.00 98.38 86 CYS A O 1
ATOM 687 N N . LYS A 1 87 ? -9.917 3.390 3.495 1.00 97.81 87 LYS A N 1
ATOM 688 C CA . LYS A 1 87 ? -8.796 4.284 3.794 1.00 97.81 87 LYS A CA 1
ATOM 689 C C . LYS A 1 87 ? -7.811 4.251 2.645 1.00 97.81 87 LYS A C 1
ATOM 691 O O . LYS A 1 87 ? -7.297 3.184 2.326 1.00 97.81 87 LYS A O 1
ATOM 696 N N . ASP A 1 88 ? -7.501 5.420 2.106 1.00 97.88 88 ASP A N 1
ATOM 697 C CA . ASP A 1 88 ? -6.428 5.602 1.139 1.00 97.88 88 ASP A CA 1
ATOM 698 C C . ASP A 1 88 ? -5.261 6.318 1.820 1.00 97.88 88 ASP A C 1
ATOM 700 O O . ASP A 1 88 ? -5.413 7.412 2.366 1.00 97.88 88 ASP A O 1
ATOM 704 N N . LEU A 1 89 ? -4.094 5.683 1.806 1.00 96.00 89 LEU A N 1
ATOM 705 C CA . LEU A 1 89 ? -2.845 6.212 2.335 1.00 96.00 89 LEU A CA 1
ATOM 706 C C . LEU A 1 89 ? -1.878 6.408 1.174 1.00 96.00 89 LEU A C 1
ATOM 708 O O . LEU A 1 89 ? -1.733 5.537 0.316 1.00 96.00 89 LEU A O 1
ATOM 712 N N . ILE A 1 90 ? -1.201 7.549 1.157 1.00 95.38 90 ILE A N 1
ATOM 713 C CA . ILE A 1 90 ? -0.264 7.920 0.101 1.00 95.38 90 ILE A CA 1
ATOM 714 C C . ILE A 1 90 ? 1.077 8.206 0.752 1.00 95.38 90 ILE A C 1
ATOM 716 O O . ILE A 1 90 ? 1.152 8.985 1.701 1.00 95.38 90 ILE A O 1
ATOM 720 N N . PHE A 1 91 ? 2.130 7.588 0.233 1.00 94.44 91 PHE A N 1
ATOM 721 C CA . PHE A 1 91 ? 3.482 7.726 0.758 1.00 94.44 91 PHE A CA 1
ATOM 722 C C . PHE A 1 91 ? 4.501 7.778 -0.381 1.00 94.44 91 PHE A C 1
ATOM 724 O O . PHE A 1 91 ? 4.160 7.555 -1.545 1.00 94.44 91 PHE A O 1
ATOM 731 N N . HIS A 1 92 ? 5.746 8.119 -0.055 1.00 92.81 92 HIS A N 1
ATOM 732 C CA . HIS A 1 92 ? 6.817 8.237 -1.038 1.00 92.81 92 HIS A CA 1
ATOM 733 C C . HIS A 1 92 ? 7.922 7.221 -0.763 1.00 92.81 92 HIS A C 1
ATOM 735 O O . HIS A 1 92 ? 8.248 6.936 0.386 1.00 92.81 92 HIS A O 1
ATOM 741 N N . LYS A 1 93 ? 8.507 6.691 -1.836 1.00 91.94 93 LYS A N 1
ATOM 742 C CA . LYS A 1 93 ? 9.700 5.842 -1.806 1.00 91.94 93 LYS A CA 1
ATOM 743 C C . LYS A 1 93 ? 10.654 6.340 -2.886 1.00 91.94 93 LYS A C 1
ATOM 745 O O . LYS A 1 93 ? 10.461 6.076 -4.074 1.00 91.94 93 LYS A O 1
ATOM 750 N N . GLY A 1 94 ? 11.644 7.134 -2.485 1.00 90.62 94 GLY A N 1
ATOM 751 C CA . GLY A 1 94 ? 12.466 7.893 -3.429 1.00 90.62 94 GLY A CA 1
ATOM 752 C C . GLY A 1 94 ? 11.598 8.815 -4.308 1.00 90.62 94 GLY A C 1
ATOM 753 O O . GLY A 1 94 ? 10.801 9.576 -3.760 1.00 90.62 94 GLY A O 1
ATOM 754 N N . PRO A 1 95 ? 11.705 8.759 -5.651 1.00 92.88 95 PRO A N 1
ATOM 755 C CA . PRO A 1 95 ? 10.891 9.582 -6.552 1.00 92.88 95 PRO A CA 1
ATOM 756 C C . PRO A 1 95 ? 9.469 9.036 -6.778 1.00 92.88 95 PRO A C 1
ATOM 758 O O . PRO A 1 95 ? 8.693 9.642 -7.513 1.00 92.88 95 PRO A O 1
ATOM 761 N N . GLN A 1 96 ? 9.123 7.880 -6.204 1.00 94.56 96 GLN A N 1
ATOM 762 C CA . GLN A 1 96 ? 7.846 7.213 -6.453 1.00 94.56 96 GLN A CA 1
ATOM 763 C C . GLN A 1 96 ? 6.802 7.632 -5.423 1.00 94.56 96 GLN A C 1
ATOM 765 O O . GLN A 1 96 ? 7.064 7.598 -4.221 1.00 94.56 96 GLN A O 1
ATOM 770 N N . ARG A 1 97 ? 5.599 7.964 -5.897 1.00 95.50 97 ARG A N 1
ATOM 771 C CA . ARG A 1 97 ? 4.401 8.114 -5.068 1.00 95.50 97 ARG A CA 1
ATOM 772 C C . ARG A 1 97 ? 3.635 6.797 -5.097 1.00 95.50 97 ARG A C 1
ATOM 774 O O . ARG A 1 97 ? 3.190 6.379 -6.159 1.00 95.50 97 ARG A O 1
ATOM 781 N N . LEU A 1 98 ? 3.493 6.167 -3.941 1.00 97.06 98 LEU A N 1
ATOM 782 C CA . LEU A 1 98 ? 2.849 4.868 -3.774 1.00 97.06 98 LEU A CA 1
ATOM 783 C C . LEU A 1 98 ? 1.544 5.023 -2.991 1.00 97.06 98 LEU A C 1
ATOM 785 O O . LEU A 1 98 ? 1.383 5.960 -2.201 1.00 97.06 98 LEU A O 1
ATOM 789 N N . GLN A 1 99 ? 0.621 4.088 -3.203 1.00 97.75 99 GLN A N 1
ATOM 790 C CA . GLN A 1 99 ? -0.677 4.061 -2.540 1.00 97.75 99 GLN A CA 1
ATOM 791 C C . GLN A 1 99 ? -0.908 2.748 -1.784 1.00 97.75 99 GLN A C 1
ATOM 793 O O . GLN A 1 99 ? -0.544 1.659 -2.238 1.00 97.75 99 GLN A O 1
ATOM 798 N N . ILE A 1 100 ? -1.564 2.867 -0.631 1.00 98.38 100 ILE A N 1
ATOM 799 C CA . ILE A 1 100 ? -2.181 1.766 0.107 1.00 98.38 100 ILE A CA 1
ATOM 800 C C . ILE A 1 100 ? -3.669 2.066 0.203 1.00 98.38 100 ILE A C 1
ATOM 802 O O . ILE A 1 100 ? -4.049 3.165 0.598 1.00 98.38 100 ILE A O 1
ATOM 806 N N . ARG A 1 101 ? -4.505 1.083 -0.105 1.00 98.44 101 ARG A N 1
ATOM 807 C CA . ARG A 1 101 ? -5.943 1.131 0.125 1.00 98.44 101 ARG A CA 1
ATOM 808 C C . ARG A 1 101 ? -6.351 0.017 1.070 1.00 98.44 101 ARG A C 1
ATOM 810 O O . ARG A 1 101 ? -6.058 -1.146 0.808 1.00 98.44 101 ARG A O 1
ATOM 817 N N . ILE A 1 102 ? -7.042 0.371 2.143 1.00 98.62 102 ILE A N 1
ATOM 818 C CA . ILE A 1 102 ? -7.599 -0.565 3.118 1.00 98.62 102 ILE A CA 1
ATOM 819 C C . ILE A 1 102 ? -9.117 -0.476 3.024 1.00 98.62 102 ILE A C 1
ATOM 821 O O . ILE A 1 102 ? -9.691 0.570 3.321 1.00 98.62 102 ILE A O 1
ATOM 825 N N . ASP A 1 103 ? -9.757 -1.574 2.647 1.00 98.69 103 ASP A N 1
ATOM 826 C CA . ASP A 1 103 ? -11.206 -1.724 2.644 1.00 98.69 103 ASP A CA 1
ATOM 827 C C . ASP A 1 103 ? -11.619 -2.676 3.776 1.00 98.69 103 ASP A C 1
ATOM 829 O O . ASP A 1 103 ? -11.039 -3.749 3.951 1.00 98.69 103 ASP A O 1
ATOM 833 N N . ALA A 1 104 ? -12.644 -2.303 4.536 1.00 98.69 104 ALA A N 1
ATOM 834 C CA . ALA A 1 104 ? -13.230 -3.123 5.589 1.00 98.69 104 ALA A CA 1
ATOM 835 C C . ALA A 1 104 ? -14.759 -3.104 5.494 1.00 98.69 104 ALA A C 1
ATOM 837 O O . ALA A 1 104 ? -15.384 -2.051 5.326 1.00 98.69 104 ALA A O 1
ATOM 838 N N . ALA A 1 105 ? -15.387 -4.273 5.633 1.00 98.50 105 ALA A N 1
ATOM 839 C CA . ALA A 1 105 ? -16.843 -4.385 5.543 1.00 98.50 105 ALA A CA 1
ATOM 840 C C . ALA A 1 105 ? -17.544 -3.671 6.712 1.00 98.50 105 ALA A C 1
ATOM 842 O O . ALA A 1 105 ? -18.576 -3.020 6.525 1.00 98.50 105 ALA A O 1
ATOM 843 N N . ALA A 1 106 ? -16.961 -3.766 7.906 1.00 98.50 106 ALA A N 1
ATOM 844 C CA . ALA A 1 106 ? -17.408 -3.092 9.116 1.00 98.50 106 ALA A CA 1
ATOM 845 C C . ALA A 1 106 ? -16.201 -2.637 9.939 1.00 98.50 106 ALA A C 1
ATOM 847 O O . ALA A 1 106 ? -15.124 -3.229 9.847 1.00 98.50 106 ALA A O 1
ATOM 848 N N . ALA A 1 107 ? -16.385 -1.593 10.742 1.00 98.50 107 ALA A N 1
ATOM 849 C CA . ALA A 1 107 ? -15.385 -1.158 11.701 1.00 98.50 107 ALA A CA 1
ATOM 850 C C . ALA A 1 107 ? -16.019 -0.515 12.939 1.00 98.50 107 ALA A C 1
ATOM 852 O O . ALA A 1 107 ? -17.138 0.001 12.885 1.00 98.50 107 ALA A O 1
ATOM 853 N N . GLN A 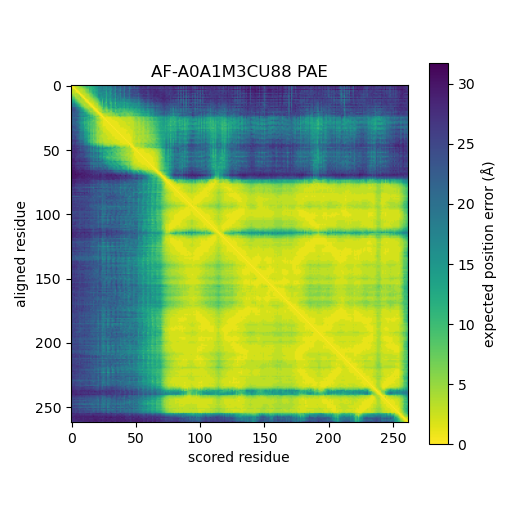1 108 ? -15.278 -0.503 14.042 1.00 98.50 108 GLN A N 1
ATOM 854 C CA . GLN A 1 108 ? -15.594 0.246 15.249 1.00 98.50 108 GLN A CA 1
ATOM 855 C C . GLN A 1 108 ? -14.423 1.170 15.579 1.00 98.50 108 GLN A C 1
ATOM 857 O O . GLN A 1 108 ? -13.328 0.707 15.894 1.00 98.50 108 GLN A O 1
ATOM 862 N N . LEU A 1 109 ? -14.668 2.477 15.522 1.00 98.19 109 LEU A N 1
ATOM 863 C CA . LEU A 1 109 ? -13.730 3.491 15.982 1.00 98.19 109 LEU A CA 1
ATOM 864 C C . LEU A 1 109 ? -13.915 3.682 17.486 1.00 98.19 109 LEU A C 1
ATOM 866 O O . LEU A 1 109 ? -15.023 3.958 17.952 1.00 98.19 109 LEU A O 1
ATOM 870 N N . VAL A 1 110 ? -12.833 3.531 18.236 1.00 97.50 110 VAL A N 1
ATOM 871 C CA . VAL A 1 110 ? -12.808 3.651 19.689 1.00 97.50 110 VAL A CA 1
ATOM 872 C C . VAL A 1 110 ? -11.850 4.772 20.060 1.00 97.50 110 VAL A C 1
ATOM 874 O O . VAL A 1 110 ? -10.664 4.717 19.735 1.00 97.50 110 VAL A O 1
ATOM 877 N N . LEU A 1 111 ? -12.380 5.779 20.750 1.00 96.38 111 LEU A N 1
ATOM 878 C CA . LEU A 1 111 ? -11.591 6.786 21.450 1.00 96.38 111 LEU A CA 1
ATOM 879 C C . LEU A 1 111 ? -11.539 6.369 22.917 1.00 96.38 111 LEU A C 1
ATOM 881 O O . LEU A 1 111 ? -12.575 6.331 23.579 1.00 96.38 111 LEU A O 1
ATOM 885 N N . ASP A 1 112 ? -10.350 6.043 23.404 1.00 91.94 112 ASP A N 1
ATOM 886 C CA . ASP A 1 112 ? -10.100 5.733 24.809 1.00 91.94 112 ASP A CA 1
ATOM 887 C C . ASP A 1 112 ? -9.268 6.874 25.399 1.00 91.94 112 ASP A C 1
ATOM 889 O O . ASP A 1 112 ? -8.106 7.065 25.019 1.00 91.94 112 ASP A O 1
ATOM 893 N N . HIS A 1 113 ? -9.896 7.677 26.256 1.00 89.00 113 HIS A N 1
ATOM 894 C CA . HIS A 1 113 ? -9.259 8.770 26.974 1.00 89.00 113 HIS A CA 1
ATOM 895 C C . HIS A 1 113 ? -9.021 8.340 28.422 1.00 89.00 113 HIS A C 1
ATOM 897 O O . HIS A 1 113 ? -9.957 8.239 29.216 1.00 89.00 113 HIS A O 1
ATOM 903 N N . GLN A 1 114 ? -7.758 8.078 28.747 1.00 88.44 114 GLN A N 1
ATOM 904 C CA . GLN A 1 114 ? -7.268 7.835 30.101 1.00 88.44 114 GLN A CA 1
ATOM 905 C C . GLN A 1 114 ? -6.436 9.040 30.546 1.00 88.44 114 GLN A C 1
ATOM 907 O O . GLN A 1 114 ? -5.854 9.711 29.694 1.00 88.44 114 GLN A O 1
ATOM 912 N N . GLU A 1 115 ? -6.331 9.275 31.860 1.00 79.88 115 GLU A N 1
ATOM 913 C CA . GLU A 1 115 ? -5.742 10.480 32.488 1.00 79.88 115 GLU A CA 1
ATOM 914 C C . GLU A 1 115 ? -4.445 10.993 31.833 1.00 79.88 115 GLU A C 1
ATOM 916 O O . GLU A 1 115 ? -4.210 12.194 31.763 1.00 79.88 115 GLU A O 1
ATOM 921 N N . ILE A 1 116 ? -3.597 10.093 31.325 1.00 80.75 116 ILE A N 1
ATOM 922 C CA . ILE A 1 116 ? -2.300 10.438 30.721 1.00 80.75 116 ILE A CA 1
ATOM 923 C C . ILE A 1 116 ? -2.250 10.067 29.227 1.00 80.75 116 ILE A C 1
ATOM 925 O O . ILE A 1 116 ? -1.356 10.494 28.497 1.00 80.75 116 ILE A O 1
ATOM 929 N N . HIS A 1 117 ? -3.172 9.231 28.745 1.00 86.25 117 HIS A N 1
ATOM 930 C CA . HIS A 1 117 ? -3.085 8.608 27.427 1.00 86.25 117 HIS A CA 1
ATOM 931 C C . HIS A 1 117 ? -4.426 8.651 26.699 1.00 86.25 117 HIS A C 1
ATOM 933 O O . HIS A 1 117 ? -5.384 7.982 27.068 1.00 86.25 117 HIS A O 1
ATOM 939 N N . THR A 1 118 ? -4.456 9.392 25.591 1.00 90.44 118 THR A N 1
ATOM 940 C CA . THR A 1 118 ? -5.521 9.280 24.591 1.00 90.44 118 THR A CA 1
ATOM 941 C C . THR A 1 118 ? -5.082 8.326 23.488 1.00 90.44 118 THR A C 1
ATOM 943 O O . THR A 1 118 ? -3.994 8.485 22.920 1.00 90.44 118 THR A O 1
ATOM 946 N N . SER A 1 119 ? -5.928 7.350 23.170 1.00 94.06 119 SER A N 1
ATOM 947 C CA . SER A 1 119 ? -5.739 6.440 22.043 1.00 94.06 119 SER A CA 1
ATOM 948 C C . SER A 1 119 ? -6.974 6.422 21.149 1.00 94.06 119 SER A C 1
ATOM 950 O O . SER A 1 119 ? -8.107 6.468 21.623 1.00 94.06 119 SER A O 1
ATOM 952 N N . ILE A 1 120 ? -6.734 6.386 19.840 1.00 97.06 120 ILE A N 1
ATOM 953 C CA . ILE A 1 120 ? -7.770 6.240 18.821 1.00 97.06 120 ILE A CA 1
ATOM 954 C C . ILE A 1 120 ? -7.414 4.999 18.013 1.00 97.06 120 ILE A C 1
ATOM 956 O O . ILE A 1 120 ? -6.385 4.974 17.327 1.00 97.06 120 ILE A O 1
ATOM 960 N N . VAL A 1 121 ? -8.252 3.973 18.131 1.00 97.88 121 VAL A N 1
ATOM 961 C CA . VAL A 1 121 ? -8.071 2.677 17.472 1.00 97.88 121 VAL A CA 1
ATOM 962 C C . VAL A 1 121 ? -9.325 2.355 16.677 1.00 97.88 121 VAL A C 1
ATOM 964 O O . VAL A 1 121 ? -10.440 2.505 17.172 1.00 97.88 121 VAL A O 1
ATOM 967 N N . GLU A 1 122 ? -9.155 1.928 15.432 1.00 98.56 122 GLU A N 1
ATOM 968 C CA . GLU A 1 122 ? -10.247 1.409 14.615 1.00 98.56 122 GLU A CA 1
ATOM 969 C C . GLU A 1 122 ? -10.089 -0.096 14.439 1.00 98.56 122 GLU A C 1
ATOM 971 O O . GLU A 1 122 ? -9.156 -0.555 13.782 1.00 98.56 122 GLU A O 1
ATOM 976 N N . HIS A 1 123 ? -11.009 -0.848 15.039 1.00 98.56 123 HIS A N 1
ATOM 977 C CA . HIS A 1 123 ? -11.110 -2.295 14.882 1.00 98.56 123 HIS A CA 1
ATOM 978 C C . HIS A 1 123 ? -11.925 -2.583 13.623 1.00 98.56 123 HIS A C 1
ATOM 980 O O . HIS A 1 123 ? -13.067 -2.142 13.511 1.00 98.56 123 HIS A O 1
ATOM 986 N N . MET A 1 124 ? -11.346 -3.290 12.663 1.00 98.75 124 MET A N 1
ATOM 987 C CA . MET A 1 124 ? -11.885 -3.520 11.324 1.00 98.75 124 MET A CA 1
ATOM 988 C C . MET A 1 124 ? -12.175 -5.005 11.109 1.00 98.75 124 MET A C 1
ATOM 990 O O . MET A 1 124 ? -11.441 -5.857 11.600 1.00 98.75 124 MET A O 1
ATOM 994 N N . GLN A 1 125 ? -13.220 -5.309 10.340 1.00 98.69 125 GLN A N 1
ATOM 995 C CA . GLN A 1 125 ? -13.648 -6.673 10.021 1.00 98.69 125 GLN A CA 1
ATOM 996 C C . GLN A 1 125 ? -13.699 -6.917 8.511 1.00 98.69 125 GLN A C 1
ATOM 998 O O . GLN A 1 125 ? -14.119 -6.039 7.747 1.00 98.69 125 GLN A O 1
ATOM 1003 N N . LYS A 1 126 ? -13.350 -8.144 8.099 1.00 98.56 126 LYS A N 1
ATOM 1004 C CA . LYS A 1 126 ? -13.273 -8.604 6.700 1.00 98.56 126 LYS A CA 1
ATOM 1005 C C . LYS A 1 126 ? -12.444 -7.646 5.854 1.00 98.56 126 LYS A C 1
ATOM 1007 O O . LYS A 1 126 ? -12.949 -6.985 4.943 1.00 98.56 126 LYS A O 1
ATOM 1012 N N . VAL A 1 127 ? -11.183 -7.531 6.233 1.00 98.69 127 VAL A N 1
ATOM 1013 C CA . VAL A 1 127 ? -10.26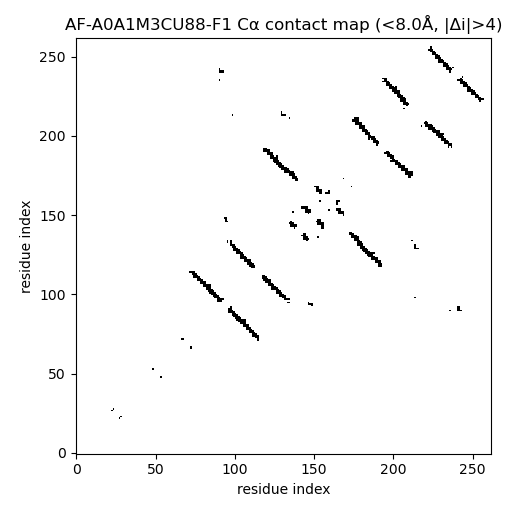3 -6.514 5.748 1.00 98.69 127 VAL A CA 1
ATOM 1014 C C . VAL A 1 127 ? -9.569 -6.990 4.484 1.00 98.69 127 VAL A C 1
ATOM 1016 O O . VAL A 1 127 ? -9.039 -8.101 4.424 1.00 98.69 127 VAL A O 1
ATOM 1019 N N . LYS A 1 128 ? -9.542 -6.109 3.489 1.00 98.75 128 LYS A N 1
ATOM 1020 C CA . LYS A 1 128 ? -8.742 -6.227 2.274 1.00 98.75 128 LYS A CA 1
ATOM 1021 C C . LYS A 1 128 ? -7.784 -5.050 2.210 1.00 98.75 128 LYS A C 1
ATOM 1023 O O . LYS A 1 128 ? -8.199 -3.911 2.394 1.00 98.75 128 LYS A O 1
ATOM 1028 N N . CYS A 1 129 ? -6.512 -5.310 1.948 1.00 98.69 129 CYS A N 1
ATOM 1029 C CA . CYS A 1 129 ? -5.510 -4.261 1.790 1.00 98.69 129 CYS A CA 1
ATOM 1030 C C . CYS A 1 129 ? -4.789 -4.429 0.455 1.00 98.69 129 CYS A C 1
ATOM 1032 O O . CYS A 1 129 ? -4.208 -5.483 0.202 1.00 98.69 129 CYS A O 1
ATOM 1034 N N . TYR A 1 130 ? -4.825 -3.392 -0.377 1.00 98.69 130 TYR A N 1
ATOM 1035 C CA . TYR A 1 130 ? -4.099 -3.282 -1.639 1.00 98.69 130 TYR A CA 1
ATOM 1036 C C . TYR A 1 130 ? -2.941 -2.316 -1.428 1.00 98.69 130 TYR A C 1
ATOM 1038 O O . TYR A 1 130 ? -3.150 -1.182 -1.010 1.00 98.69 130 TYR A O 1
ATOM 1046 N N . MET A 1 131 ? -1.719 -2.748 -1.698 1.00 98.56 131 MET A N 1
ATOM 1047 C CA . MET A 1 131 ? -0.516 -1.992 -1.366 1.00 98.56 131 MET A CA 1
ATOM 1048 C C . MET A 1 131 ? 0.443 -2.017 -2.546 1.00 98.56 131 MET A C 1
ATOM 1050 O O . MET A 1 131 ? 0.898 -3.087 -2.943 1.00 98.56 131 MET A O 1
ATOM 1054 N N . GLN A 1 132 ? 0.782 -0.851 -3.091 1.00 98.38 132 GLN A N 1
ATOM 1055 C CA . GLN A 1 132 ? 1.872 -0.743 -4.059 1.00 98.38 132 GLN A CA 1
ATOM 1056 C C . GLN A 1 132 ? 3.212 -0.859 -3.333 1.00 98.38 132 GLN A C 1
ATOM 1058 O O . GLN A 1 132 ? 3.494 -0.111 -2.399 1.00 98.38 132 GLN A O 1
ATOM 1063 N N . GLU A 1 133 ? 4.041 -1.808 -3.759 1.00 97.38 133 GLU A N 1
ATOM 1064 C CA . GLU A 1 133 ? 5.396 -1.980 -3.233 1.00 97.38 133 GLU A CA 1
ATOM 1065 C C . GLU A 1 133 ? 6.437 -1.226 -4.071 1.00 97.38 133 GLU A C 1
ATOM 1067 O O . GLU A 1 133 ? 7.447 -0.750 -3.539 1.00 97.38 133 GLU A O 1
ATOM 1072 N N . GLU A 1 134 ? 6.211 -1.171 -5.386 1.00 97.06 134 GLU A N 1
ATOM 1073 C CA . GLU A 1 134 ? 7.144 -0.615 -6.360 1.00 97.06 134 GLU A CA 1
ATOM 1074 C C . GLU A 1 134 ? 6.442 -0.292 -7.682 1.00 97.06 134 GLU A C 1
ATOM 1076 O O . GLU A 1 134 ? 5.624 -1.076 -8.169 1.00 97.06 134 GLU A O 1
ATOM 1081 N N . LEU A 1 135 ? 6.817 0.837 -8.281 1.00 98.06 135 LEU A N 1
ATOM 1082 C CA . LEU A 1 135 ? 6.481 1.191 -9.658 1.00 98.06 135 LEU A CA 1
ATOM 1083 C C . LEU A 1 135 ? 7.720 1.015 -10.535 1.00 98.06 135 LEU A C 1
ATOM 1085 O O . LEU A 1 135 ? 8.818 1.443 -10.172 1.00 98.06 135 LEU A O 1
ATOM 1089 N N . TYR A 1 136 ? 7.557 0.401 -11.698 1.00 98.00 136 TYR A N 1
ATOM 1090 C CA . TYR A 1 136 ? 8.647 0.183 -12.645 1.00 98.00 136 TYR A CA 1
ATOM 1091 C C . TYR A 1 136 ? 8.138 0.265 -14.082 1.00 98.00 136 TYR A C 1
ATOM 1093 O O . TYR A 1 136 ? 6.967 0.565 -14.329 1.00 98.00 136 TYR A O 1
ATOM 1101 N N . TYR A 1 137 ? 9.039 0.058 -15.030 1.00 98.12 137 TYR A N 1
ATOM 1102 C CA . TYR A 1 137 ? 8.741 0.100 -16.449 1.00 98.12 137 TYR A CA 1
ATOM 1103 C C . TYR A 1 137 ? 9.355 -1.101 -17.151 1.00 98.12 137 TYR A C 1
ATOM 1105 O O . TYR A 1 137 ? 10.470 -1.498 -16.817 1.00 98.12 137 TYR A O 1
ATOM 1113 N N . LEU A 1 138 ? 8.636 -1.654 -18.121 1.00 97.69 138 LEU A N 1
ATOM 1114 C CA . LEU A 1 138 ? 9.143 -2.671 -19.030 1.00 97.69 138 LEU A CA 1
ATOM 1115 C C . LEU A 1 138 ? 9.592 -1.995 -20.329 1.00 97.69 138 LEU A C 1
ATOM 1117 O O . LEU A 1 138 ? 8.822 -1.258 -20.954 1.00 97.69 138 LEU A O 1
ATOM 1121 N N . LEU A 1 139 ? 10.848 -2.214 -20.703 1.00 97.56 139 LEU A N 1
ATOM 1122 C CA . LEU A 1 139 ? 11.457 -1.692 -21.920 1.00 97.56 139 LEU A CA 1
ATOM 1123 C C . LEU A 1 139 ? 11.162 -2.607 -23.125 1.00 97.56 139 LEU A C 1
ATOM 1125 O O . LEU A 1 139 ? 10.755 -3.755 -22.941 1.00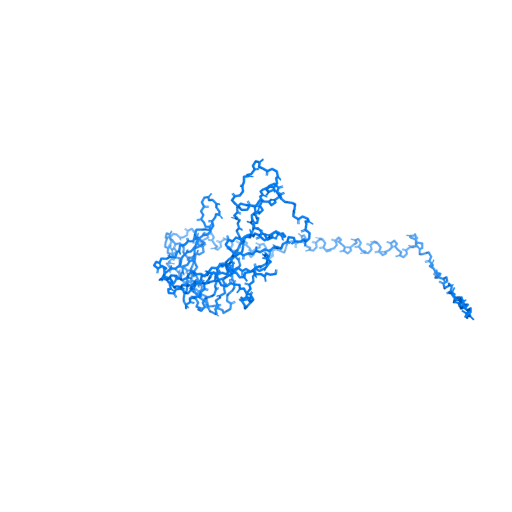 97.56 139 LEU A O 1
ATOM 1129 N N . PRO A 1 140 ? 11.369 -2.139 -24.373 1.00 95.88 140 PRO A N 1
ATOM 1130 C CA . PRO A 1 140 ? 11.052 -2.920 -25.576 1.00 95.88 140 PRO A CA 1
ATOM 1131 C C . PRO A 1 140 ? 11.825 -4.237 -25.717 1.00 95.88 140 PRO A C 1
ATOM 1133 O O . PRO A 1 140 ? 11.391 -5.127 -26.441 1.00 95.88 140 PRO A O 1
ATOM 1136 N N . ASP A 1 141 ? 12.976 -4.349 -25.059 1.00 95.19 141 ASP A N 1
ATOM 1137 C CA . ASP A 1 141 ? 13.799 -5.559 -25.006 1.00 95.19 141 ASP A CA 1
ATOM 1138 C C . ASP A 1 141 ? 13.397 -6.513 -23.863 1.00 95.19 141 ASP A C 1
ATOM 1140 O O . ASP A 1 141 ? 14.031 -7.550 -23.675 1.00 95.19 141 ASP A O 1
ATOM 1144 N N . GLY A 1 142 ? 12.348 -6.175 -23.104 1.00 94.62 142 GLY A N 1
ATOM 1145 C CA . GLY A 1 142 ? 11.861 -6.936 -21.954 1.00 94.62 142 GLY A CA 1
ATOM 1146 C C . GLY A 1 142 ? 12.609 -6.657 -20.650 1.00 94.62 142 GLY A C 1
ATOM 1147 O O . GLY A 1 142 ? 12.283 -7.262 -19.629 1.00 94.62 142 GLY A O 1
ATOM 1148 N N . SER A 1 143 ? 13.594 -5.755 -20.645 1.00 95.94 143 SER A N 1
ATOM 1149 C CA . SER A 1 143 ? 14.297 -5.383 -19.419 1.00 95.94 143 SER A CA 1
ATOM 1150 C C . SER A 1 143 ? 13.459 -4.444 -18.544 1.00 95.94 143 SER A C 1
ATOM 1152 O O . SER A 1 143 ? 12.619 -3.675 -19.016 1.00 95.94 143 SER A O 1
ATOM 1154 N N . GLU A 1 144 ? 13.665 -4.523 -17.231 1.00 97.12 144 GLU A N 1
ATOM 1155 C CA . GLU A 1 144 ? 12.963 -3.683 -16.262 1.00 97.12 144 GLU A CA 1
ATOM 1156 C C . GLU A 1 144 ? 13.775 -2.422 -15.970 1.00 97.12 144 GLU A C 1
ATOM 1158 O O . GLU A 1 144 ? 14.985 -2.495 -15.764 1.00 97.12 144 GLU A O 1
ATOM 1163 N N . ALA A 1 145 ? 13.116 -1.271 -15.867 1.00 97.88 145 ALA A N 1
ATOM 1164 C CA . ALA A 1 145 ? 13.748 -0.009 -15.510 1.00 97.88 145 ALA A CA 1
ATOM 1165 C C . ALA A 1 145 ? 13.000 0.719 -14.385 1.00 97.88 145 ALA A C 1
ATOM 1167 O O . ALA A 1 145 ? 11.779 0.623 -14.241 1.00 97.88 145 ALA A O 1
ATOM 1168 N N . LEU A 1 146 ? 13.750 1.463 -13.572 1.00 97.75 146 LEU A N 1
ATOM 1169 C CA . LEU A 1 146 ? 13.248 2.229 -12.432 1.00 97.75 146 LEU A CA 1
ATOM 1170 C C . LEU A 1 146 ? 13.421 3.727 -12.668 1.00 97.75 146 LEU A C 1
ATOM 1172 O O . LEU A 1 146 ? 14.490 4.176 -13.085 1.00 97.75 146 LEU A O 1
ATOM 1176 N N . LEU A 1 147 ? 12.389 4.502 -12.332 1.00 97.50 147 LEU A N 1
ATOM 1177 C CA . LEU A 1 147 ? 12.448 5.961 -12.365 1.00 97.50 147 LEU A CA 1
ATOM 1178 C C . LEU A 1 147 ? 13.428 6.490 -11.318 1.00 97.50 147 LEU A C 1
ATOM 1180 O O . LEU A 1 147 ? 13.331 6.150 -10.140 1.00 97.50 147 LEU A O 1
ATOM 1184 N N . GLN A 1 148 ? 14.338 7.351 -11.758 1.00 97.25 148 GLN A N 1
ATOM 1185 C CA . GLN A 1 148 ? 15.339 8.000 -10.922 1.00 97.25 148 GLN A CA 1
ATOM 1186 C C . GLN A 1 148 ? 14.969 9.470 -10.646 1.00 97.25 148 GLN A C 1
ATOM 1188 O O . GLN A 1 148 ? 14.154 10.051 -11.369 1.00 97.25 148 GLN A O 1
ATOM 1193 N N . PRO A 1 149 ? 15.584 10.124 -9.639 1.00 95.69 149 PRO A N 1
ATOM 1194 C CA . PRO A 1 149 ? 15.295 11.524 -9.299 1.00 95.69 149 PRO A CA 1
ATOM 1195 C C . PRO A 1 149 ? 15.538 12.537 -10.430 1.00 95.69 149 PRO A C 1
ATOM 1197 O O . PRO A 1 149 ? 14.977 13.627 -10.407 1.00 95.69 149 PRO A O 1
ATOM 1200 N N . ASN A 1 150 ? 16.354 12.189 -11.429 1.00 95.44 150 ASN A N 1
ATOM 1201 C CA . ASN A 1 150 ? 16.605 13.021 -12.611 1.00 95.44 150 ASN A CA 1
ATOM 1202 C C . ASN A 1 150 ? 15.497 12.920 -13.683 1.00 95.44 150 ASN A C 1
ATOM 1204 O O . ASN A 1 150 ? 15.660 13.472 -14.770 1.00 95.44 150 ASN A O 1
ATOM 1208 N N . GLY A 1 151 ? 14.410 12.188 -13.409 1.00 95.94 151 GLY A N 1
ATOM 1209 C CA . GLY A 1 151 ? 13.292 11.987 -14.331 1.00 95.94 151 GLY A CA 1
ATOM 1210 C C . GLY A 1 151 ? 13.549 10.960 -15.438 1.00 95.94 151 GLY A C 1
ATOM 1211 O O . GLY A 1 151 ? 12.691 10.778 -16.297 1.00 95.94 151 GLY A O 1
ATOM 1212 N N . LYS A 1 152 ? 14.705 10.284 -15.435 1.00 97.00 152 LYS A N 1
ATOM 1213 C CA . LYS A 1 152 ? 15.044 9.227 -16.396 1.00 97.00 152 LYS A CA 1
ATOM 1214 C C . LYS A 1 152 ? 14.846 7.842 -15.796 1.00 97.00 152 LYS A C 1
ATOM 1216 O O . LYS A 1 152 ? 14.834 7.667 -14.577 1.00 97.00 152 LYS A O 1
ATOM 1221 N N . LEU A 1 153 ? 14.720 6.855 -16.672 1.00 97.94 153 LEU A N 1
ATOM 1222 C CA . LEU A 1 153 ? 14.644 5.450 -16.301 1.00 97.94 153 LEU A CA 1
ATOM 1223 C C . LEU A 1 153 ? 16.044 4.838 -16.334 1.00 97.94 153 LEU A C 1
ATOM 1225 O O . LEU A 1 153 ? 16.768 5.035 -17.306 1.00 97.94 153 LEU A O 1
ATOM 1229 N N . LEU A 1 154 ? 16.409 4.103 -15.287 1.00 98.12 154 LEU A N 1
ATOM 1230 C CA . LEU A 1 154 ? 17.644 3.324 -15.211 1.00 98.12 154 LEU A CA 1
ATOM 1231 C C . LEU A 1 154 ? 17.292 1.837 -15.234 1.00 98.12 154 LEU A C 1
ATOM 1233 O O . LEU A 1 154 ? 16.476 1.399 -14.416 1.00 98.12 154 LEU A O 1
ATOM 1237 N N . VAL A 1 155 ? 17.901 1.071 -16.139 1.00 98.12 155 VAL A N 1
ATOM 1238 C CA . VAL A 1 155 ? 17.723 -0.389 -16.204 1.00 98.12 155 VAL A CA 1
ATOM 1239 C C . VAL A 1 155 ? 18.108 -1.010 -14.856 1.00 98.12 155 VAL A C 1
ATOM 1241 O O . VAL A 1 155 ? 19.135 -0.679 -14.258 1.00 98.12 155 VAL A O 1
ATOM 1244 N N . ARG A 1 156 ? 17.279 -1.908 -14.334 1.00 96.00 156 ARG A N 1
ATOM 1245 C CA . ARG A 1 156 ? 17.501 -2.591 -13.057 1.00 96.00 156 ARG A CA 1
ATOM 1246 C C . ARG A 1 156 ? 18.840 -3.338 -13.084 1.00 96.00 156 ARG A C 1
ATOM 1248 O O . ARG A 1 156 ? 19.135 -4.036 -14.044 1.00 96.00 156 ARG A O 1
ATOM 1255 N N . GLN A 1 157 ? 19.633 -3.197 -12.015 1.00 95.19 157 GLN A N 1
ATOM 1256 C CA . GLN A 1 157 ? 20.965 -3.819 -11.854 1.00 95.19 157 GLN A CA 1
ATOM 1257 C C . GLN A 1 157 ? 22.037 -3.384 -12.875 1.00 95.19 157 GLN A C 1
ATOM 1259 O O . GLN A 1 157 ? 23.125 -3.956 -12.884 1.00 95.19 157 GLN A O 1
ATOM 1264 N N . SER A 1 158 ? 21.770 -2.376 -13.706 1.00 96.69 158 SER A N 1
ATOM 1265 C CA . SER A 1 158 ? 22.764 -1.837 -14.641 1.00 96.69 158 SER A CA 1
ATOM 1266 C C . SER A 1 158 ? 23.695 -0.812 -13.978 1.00 96.69 158 SER A C 1
ATOM 1268 O O . SER A 1 158 ? 23.412 -0.321 -12.880 1.00 96.69 158 SER A O 1
ATOM 1270 N N . ASP A 1 159 ? 24.815 -0.492 -14.634 1.00 96.44 159 ASP A N 1
ATOM 1271 C CA . ASP A 1 159 ? 25.746 0.540 -14.166 1.00 96.44 159 ASP A CA 1
ATOM 1272 C C . ASP A 1 159 ? 25.155 1.941 -14.428 1.00 96.44 159 ASP A C 1
ATOM 1274 O O . ASP A 1 159 ? 24.915 2.285 -15.591 1.00 96.44 159 ASP A O 1
ATOM 1278 N N . PRO A 1 160 ? 24.947 2.783 -13.393 1.00 96.81 160 PRO A N 1
ATOM 1279 C CA . PRO A 1 160 ? 24.497 4.161 -13.575 1.00 96.81 160 PRO A CA 1
ATOM 1280 C C . PRO A 1 160 ? 25.474 5.032 -14.379 1.00 96.81 160 PRO A C 1
ATOM 1282 O O . PRO A 1 160 ? 25.067 6.080 -14.883 1.00 96.81 160 PRO A O 1
ATOM 1285 N N . LEU A 1 161 ? 26.751 4.643 -14.473 1.00 97.06 161 LEU A N 1
ATOM 1286 C CA . LEU A 1 161 ? 27.772 5.351 -15.246 1.00 97.06 161 LEU A CA 1
ATOM 1287 C C . LEU A 1 161 ? 27.740 5.005 -16.737 1.00 97.06 161 LEU A C 1
ATOM 1289 O O . LEU A 1 161 ? 28.302 5.762 -17.529 1.00 97.06 161 LEU A O 1
ATOM 1293 N N . ASP A 1 162 ? 27.081 3.911 -17.126 1.00 97.75 162 ASP A N 1
ATOM 1294 C CA . ASP A 1 162 ? 26.904 3.538 -18.527 1.00 97.75 162 ASP A CA 1
ATOM 1295 C C . ASP A 1 162 ? 25.729 4.322 -19.141 1.00 97.75 162 ASP A C 1
ATOM 1297 O O . ASP A 1 162 ? 24.576 4.123 -18.746 1.00 97.75 162 ASP A O 1
ATOM 1301 N N . PRO A 1 163 ? 25.965 5.206 -20.131 1.00 96.56 163 PRO A N 1
ATOM 1302 C CA . PRO A 1 163 ? 24.899 5.960 -20.782 1.00 96.56 163 PRO A CA 1
ATOM 1303 C C . PRO A 1 163 ? 23.842 5.089 -21.476 1.00 96.56 163 PRO A C 1
ATOM 1305 O O . PRO A 1 163 ? 22.725 5.566 -21.667 1.00 96.56 163 PRO A O 1
ATOM 1308 N N . GLN A 1 164 ? 24.165 3.845 -21.854 1.00 96.50 164 GLN A N 1
ATOM 1309 C CA . GLN A 1 164 ? 23.220 2.927 -22.509 1.00 96.50 164 GLN A CA 1
ATOM 1310 C C . GLN A 1 164 ? 22.177 2.346 -21.546 1.00 96.50 164 GLN A C 1
ATOM 1312 O O . GLN A 1 164 ? 21.122 1.888 -21.978 1.00 96.50 164 GLN A O 1
ATOM 1317 N N . SER A 1 165 ? 22.430 2.431 -20.242 1.00 97.31 165 SER A N 1
ATOM 1318 C CA . SER A 1 165 ? 21.515 1.992 -19.187 1.00 97.31 165 SER A CA 1
ATOM 1319 C C . SER A 1 165 ? 20.339 2.945 -18.945 1.00 97.31 165 SER A C 1
ATOM 1321 O O . SER A 1 165 ? 19.458 2.648 -18.133 1.00 97.31 165 SER A O 1
ATOM 1323 N N . TRP A 1 166 ? 20.327 4.109 -19.601 1.00 97.62 166 TRP A N 1
ATOM 1324 C CA . TRP A 1 166 ? 19.378 5.187 -19.338 1.00 97.62 166 TRP A CA 1
ATOM 1325 C C . TRP A 1 166 ? 18.376 5.382 -20.473 1.00 97.62 166 TRP A C 1
ATOM 1327 O O . TRP A 1 166 ? 18.751 5.581 -21.626 1.00 97.62 166 TRP A O 1
ATOM 1337 N N . TYR A 1 167 ? 17.092 5.445 -20.121 1.00 97.56 167 TYR A N 1
ATOM 1338 C CA . TYR A 1 167 ? 15.986 5.625 -21.062 1.00 97.56 167 TYR A CA 1
ATOM 1339 C C . TYR A 1 167 ? 15.167 6.879 -20.735 1.00 97.56 167 TYR A C 1
ATOM 1341 O O . TYR A 1 167 ? 15.009 7.258 -19.569 1.00 97.56 167 TYR A O 1
ATOM 1349 N N . SER A 1 168 ? 14.646 7.533 -21.780 1.00 96.56 168 SER A N 1
ATOM 1350 C CA . SER A 1 168 ? 13.648 8.599 -21.623 1.00 96.56 168 SER A CA 1
ATOM 1351 C C . SER A 1 168 ? 12.265 7.992 -21.415 1.00 96.56 168 SER A C 1
ATOM 1353 O O . SER A 1 168 ? 11.910 7.019 -22.074 1.00 96.56 168 SER A O 1
ATOM 1355 N N . LEU A 1 169 ? 11.468 8.606 -20.540 1.00 95.56 169 LEU A N 1
ATOM 1356 C CA . LEU A 1 169 ? 10.083 8.210 -20.280 1.00 95.56 169 LEU A CA 1
ATOM 1357 C C . LEU A 1 169 ? 9.150 8.471 -21.482 1.00 95.56 169 LEU A C 1
ATOM 1359 O O . LEU A 1 169 ? 8.031 7.975 -21.520 1.00 95.56 169 LEU A O 1
ATOM 1363 N N . GLU A 1 170 ? 9.602 9.256 -22.462 1.00 95.81 170 GLU A N 1
ATOM 1364 C CA . GLU A 1 170 ? 8.817 9.670 -23.633 1.00 95.81 170 GLU A CA 1
ATOM 1365 C C . GLU A 1 170 ? 8.692 8.580 -24.712 1.00 95.81 170 GLU A C 1
ATOM 1367 O O . GLU A 1 170 ? 7.936 8.763 -25.667 1.00 95.81 170 GLU A O 1
ATOM 1372 N N . ASP A 1 171 ? 9.426 7.463 -24.606 1.00 94.81 171 ASP A N 1
ATOM 1373 C CA . ASP A 1 171 ? 9.318 6.365 -25.574 1.00 94.81 171 ASP A CA 1
ATOM 1374 C C . ASP A 1 171 ? 7.969 5.635 -25.403 1.00 94.81 171 ASP A C 1
ATOM 1376 O O . ASP A 1 171 ? 7.736 4.996 -24.373 1.00 94.81 171 ASP A O 1
ATOM 1380 N N . PRO A 1 172 ? 7.076 5.671 -26.412 1.00 95.56 172 PRO A N 1
ATOM 1381 C CA . PRO A 1 172 ? 5.725 5.120 -26.306 1.00 95.56 172 PRO A CA 1
ATOM 1382 C C . PRO A 1 172 ? 5.684 3.590 -26.206 1.00 95.56 172 PRO A C 1
ATOM 1384 O O . PRO A 1 172 ? 4.622 3.023 -25.960 1.00 95.56 172 PRO A O 1
ATOM 1387 N N . ARG A 1 173 ? 6.808 2.903 -26.444 1.00 96.31 173 ARG A N 1
ATOM 1388 C CA . ARG A 1 173 ? 6.911 1.442 -26.320 1.00 96.31 173 ARG A CA 1
ATOM 1389 C C . ARG A 1 173 ? 7.173 0.997 -24.883 1.00 96.31 173 ARG A C 1
ATOM 1391 O O . ARG A 1 173 ? 7.059 -0.190 -24.598 1.00 96.31 173 ARG A O 1
ATOM 1398 N N . ILE A 1 174 ? 7.542 1.926 -24.003 1.00 97.50 174 ILE A N 1
ATOM 1399 C CA . ILE A 1 174 ? 7.783 1.643 -22.593 1.00 97.50 174 ILE A CA 1
ATOM 1400 C C . ILE A 1 174 ? 6.443 1.422 -21.898 1.00 97.50 174 ILE A C 1
ATOM 1402 O O . ILE A 1 174 ? 5.543 2.260 -21.967 1.00 97.50 174 ILE A O 1
ATOM 1406 N N . GLN A 1 175 ? 6.317 0.296 -21.202 1.00 97.62 175 GLN A N 1
ATOM 1407 C CA . GLN A 1 175 ? 5.080 -0.070 -20.522 1.00 97.62 175 GLN A CA 1
ATOM 1408 C C . GLN A 1 175 ? 5.209 0.181 -19.016 1.00 97.62 175 GLN A C 1
ATOM 1410 O O . GLN A 1 175 ? 6.119 -0.364 -18.388 1.00 97.62 175 GLN A O 1
ATOM 1415 N N . PRO A 1 176 ? 4.325 0.985 -18.400 1.00 98.12 176 PRO A N 1
ATOM 1416 C CA . PRO A 1 176 ? 4.299 1.132 -16.952 1.00 98.12 176 PRO A CA 1
ATOM 1417 C C . PRO A 1 176 ? 3.836 -0.174 -16.306 1.00 98.12 176 PRO A C 1
ATOM 1419 O O . PRO A 1 176 ? 2.856 -0.778 -16.739 1.00 98.12 176 PRO A O 1
ATOM 1422 N N . MET A 1 177 ? 4.521 -0.579 -15.244 1.00 98.12 177 MET A N 1
ATOM 1423 C CA . MET A 1 177 ? 4.242 -1.789 -14.480 1.00 98.12 177 MET A CA 1
ATOM 1424 C C . MET A 1 177 ? 4.318 -1.498 -12.978 1.00 98.12 177 MET A C 1
ATOM 1426 O O . MET A 1 177 ? 4.941 -0.528 -12.539 1.00 98.12 177 MET A O 1
ATOM 1430 N N . GLN A 1 178 ? 3.710 -2.358 -12.171 1.00 98.25 178 GLN A N 1
ATOM 1431 C CA . GLN A 1 178 ? 3.740 -2.245 -10.718 1.00 98.25 178 GLN A CA 1
ATOM 1432 C C . GLN A 1 178 ? 3.813 -3.608 -10.040 1.00 98.25 178 GLN A C 1
ATOM 1434 O O . GLN A 1 178 ? 3.279 -4.607 -10.531 1.00 98.25 178 GLN A O 1
ATOM 1439 N N . ILE A 1 179 ? 4.446 -3.619 -8.871 1.00 98.06 179 ILE A N 1
ATOM 1440 C CA . ILE A 1 179 ? 4.403 -4.736 -7.939 1.00 98.06 179 ILE A CA 1
ATOM 1441 C C . ILE A 1 179 ? 3.468 -4.372 -6.795 1.00 98.06 179 ILE A C 1
ATOM 1443 O O . ILE A 1 179 ? 3.636 -3.346 -6.132 1.00 98.06 179 ILE A O 1
ATOM 1447 N N . MET A 1 180 ? 2.488 -5.235 -6.553 1.00 98.12 180 MET A N 1
ATOM 1448 C CA . MET A 1 180 ? 1.467 -5.036 -5.534 1.00 98.12 180 MET A CA 1
ATOM 1449 C C . MET A 1 180 ? 1.478 -6.163 -4.513 1.00 98.12 180 MET A C 1
ATOM 1451 O O . MET A 1 180 ? 1.687 -7.330 -4.843 1.00 98.12 180 MET A O 1
ATOM 1455 N N . ARG A 1 181 ? 1.160 -5.819 -3.271 1.00 98.44 181 ARG A N 1
ATOM 1456 C CA . ARG A 1 181 ? 0.799 -6.746 -2.209 1.00 98.44 181 ARG A CA 1
ATOM 1457 C C . ARG A 1 181 ? -0.689 -6.639 -1.934 1.00 98.44 181 ARG A C 1
ATOM 1459 O O . ARG A 1 181 ? -1.230 -5.545 -1.811 1.00 98.44 181 ARG A O 1
ATOM 1466 N N . PHE A 1 182 ? -1.324 -7.786 -1.796 1.00 98.69 182 PHE A N 1
ATOM 1467 C CA . PHE A 1 182 ? -2.706 -7.924 -1.388 1.00 98.69 182 PHE A CA 1
ATOM 1468 C C . PHE A 1 182 ? -2.770 -8.713 -0.086 1.00 98.69 182 PHE A C 1
ATOM 1470 O O . PHE A 1 182 ? -2.175 -9.792 0.014 1.00 98.69 182 PHE A O 1
ATOM 1477 N N . LEU A 1 183 ? -3.478 -8.172 0.899 1.00 98.75 183 LEU A N 1
ATOM 1478 C CA . LEU A 1 183 ? -3.699 -8.805 2.193 1.00 98.75 183 LEU A CA 1
ATOM 1479 C C . LEU A 1 183 ? -5.190 -9.055 2.392 1.00 98.75 183 LEU A C 1
ATOM 1481 O O . LEU A 1 183 ? -5.996 -8.158 2.148 1.00 98.75 183 LEU A O 1
ATOM 1485 N N . GLU A 1 184 ? -5.533 -10.230 2.908 1.00 98.75 184 GLU A N 1
ATOM 1486 C CA . GLU A 1 184 ? -6.879 -10.538 3.396 1.00 98.75 184 GLU A CA 1
ATOM 1487 C C . GLU A 1 184 ? -6.802 -11.046 4.833 1.00 98.75 184 GLU A C 1
ATOM 1489 O O . GLU A 1 184 ? -6.033 -11.967 5.127 1.00 98.75 184 GLU A O 1
ATOM 1494 N N . ALA A 1 185 ? -7.609 -10.459 5.713 1.00 98.69 185 ALA A N 1
ATOM 1495 C CA . ALA A 1 185 ? -7.717 -10.841 7.117 1.00 98.69 185 ALA A CA 1
ATOM 1496 C C . ALA A 1 185 ? -9.171 -10.716 7.592 1.00 98.69 185 ALA A C 1
ATOM 1498 O O . ALA A 1 185 ? -9.916 -9.857 7.118 1.00 98.69 185 ALA A O 1
ATOM 1499 N N . GLU A 1 186 ? -9.584 -11.553 8.543 1.00 98.56 186 GLU A N 1
ATOM 1500 C CA . GLU A 1 186 ? -10.921 -11.431 9.144 1.00 98.56 186 GLU A CA 1
ATOM 1501 C C . GLU A 1 186 ? -11.011 -10.225 10.082 1.00 98.56 186 GLU A C 1
ATOM 1503 O O . GLU A 1 186 ? -12.047 -9.565 10.123 1.00 98.56 186 GLU A O 1
ATOM 1508 N N . GLU A 1 187 ? -9.920 -9.894 10.775 1.00 98.50 187 GLU A N 1
ATOM 1509 C CA . GLU A 1 187 ? -9.839 -8.783 11.720 1.00 98.50 187 GLU A CA 1
ATOM 1510 C C . GLU A 1 187 ? -8.523 -8.019 11.548 1.00 98.50 187 GLU A C 1
ATOM 1512 O O . GLU A 1 187 ? -7.485 -8.595 11.210 1.00 98.50 187 GLU A O 1
ATOM 1517 N N . ALA A 1 188 ? -8.572 -6.709 11.771 1.00 98.69 188 ALA A N 1
ATOM 1518 C CA . ALA A 1 188 ? -7.390 -5.861 11.840 1.00 98.69 188 ALA A CA 1
ATOM 1519 C C . ALA A 1 188 ? -7.642 -4.641 12.728 1.00 98.69 188 ALA A C 1
ATOM 1521 O O . ALA A 1 188 ? -8.781 -4.268 12.997 1.00 98.69 188 ALA A O 1
ATOM 1522 N N . GLU A 1 189 ? -6.573 -3.970 13.129 1.00 98.62 189 GLU A N 1
ATOM 1523 C CA . GLU A 1 189 ? -6.606 -2.752 13.923 1.00 98.62 189 GLU A CA 1
ATOM 1524 C C . GLU A 1 189 ? -5.784 -1.663 13.243 1.00 98.62 189 GLU A C 1
ATOM 1526 O O . GLU A 1 189 ? -4.667 -1.899 12.777 1.00 98.62 189 GLU A O 1
ATOM 1531 N N . TYR A 1 190 ? -6.331 -0.450 13.207 1.00 98.38 190 TYR A N 1
ATOM 1532 C CA . TYR A 1 190 ? -5.608 0.743 12.784 1.00 98.38 190 TYR A CA 1
ATOM 1533 C C . TYR A 1 190 ? -5.451 1.707 13.957 1.00 98.38 190 TYR A C 1
ATOM 1535 O O . TYR A 1 190 ? -6.431 2.228 14.492 1.00 98.38 190 TYR A O 1
ATOM 1543 N N . TYR A 1 191 ? -4.207 1.964 14.338 1.00 97.06 191 TYR A N 1
ATOM 1544 C CA . TYR A 1 191 ? -3.828 2.867 15.415 1.00 97.06 191 TYR A CA 1
ATOM 1545 C C . TYR A 1 191 ? -3.505 4.237 14.821 1.00 97.06 191 TYR A C 1
ATOM 1547 O O . TYR A 1 191 ? -2.445 4.423 14.227 1.00 97.06 191 TYR A O 1
ATOM 1555 N N . TYR A 1 192 ? -4.395 5.213 15.003 1.00 95.19 192 TYR A N 1
ATOM 1556 C CA . TYR A 1 192 ? -4.259 6.534 14.373 1.00 95.19 192 TYR A CA 1
ATOM 1557 C C . TYR A 1 192 ? -3.070 7.334 14.897 1.00 95.19 192 TYR A C 1
ATOM 1559 O O . TYR A 1 192 ? -2.411 8.029 14.139 1.00 95.19 192 TYR A O 1
ATOM 1567 N N . LYS A 1 193 ? -2.771 7.230 16.197 1.00 91.94 193 LYS A N 1
ATOM 1568 C CA . LYS A 1 193 ? -1.662 7.984 16.799 1.00 91.94 193 LYS A CA 1
ATOM 1569 C C . LYS A 1 193 ? -0.307 7.593 16.199 1.00 91.94 193 LYS A C 1
ATOM 1571 O O . LYS A 1 193 ? 0.574 8.441 16.120 1.00 91.94 193 LYS A O 1
ATOM 1576 N N . SER A 1 194 ? -0.149 6.328 15.807 1.00 92.56 194 SER A N 1
ATOM 1577 C CA . SER A 1 194 ? 1.106 5.768 15.300 1.00 92.56 194 SER A CA 1
ATOM 1578 C C . SER A 1 194 ? 1.090 5.420 13.808 1.00 92.56 194 SER A C 1
ATOM 1580 O O . SER A 1 194 ? 2.037 4.794 13.338 1.00 92.56 194 SER A O 1
ATOM 1582 N N . ASP A 1 195 ? 0.015 5.766 13.086 1.00 94.75 195 ASP A N 1
ATOM 1583 C CA . ASP A 1 195 ? -0.279 5.328 11.708 1.00 94.75 195 ASP A CA 1
ATOM 1584 C C . ASP A 1 195 ? 0.057 3.859 11.449 1.00 94.75 195 ASP A C 1
ATOM 1586 O O . ASP A 1 195 ? 0.662 3.494 10.437 1.00 94.75 195 ASP A O 1
ATOM 1590 N N . ARG A 1 196 ? -0.310 3.010 12.414 1.00 96.62 196 ARG A N 1
ATOM 1591 C CA . ARG A 1 196 ? 0.066 1.601 12.425 1.00 96.62 196 ARG A CA 1
ATOM 1592 C C . ARG A 1 196 ? -1.137 0.724 12.140 1.00 96.62 196 ARG A C 1
ATOM 1594 O O . ARG A 1 196 ? -2.119 0.750 12.878 1.00 96.62 196 ARG A O 1
ATOM 1601 N N . PHE A 1 197 ? -1.012 -0.111 11.124 1.00 98.38 197 PHE A N 1
ATOM 1602 C CA . PHE A 1 197 ? -1.927 -1.202 10.833 1.00 98.38 197 PHE A CA 1
ATOM 1603 C C . PHE A 1 197 ? -1.391 -2.505 11.426 1.00 98.38 197 PHE A C 1
ATOM 1605 O O . PHE A 1 197 ? -0.199 -2.790 11.306 1.00 98.38 197 PHE A O 1
ATOM 1612 N N . VAL A 1 198 ? -2.265 -3.306 12.031 1.00 98.62 198 VAL A N 1
ATOM 1613 C CA . VAL A 1 198 ? -1.955 -4.648 12.538 1.00 98.62 198 VAL A CA 1
ATOM 1614 C C . VAL A 1 198 ? -3.087 -5.594 12.161 1.00 98.62 198 VAL A C 1
ATOM 1616 O O . VAL A 1 198 ? -4.247 -5.265 12.370 1.00 98.62 198 VAL A O 1
ATOM 1619 N N . ALA A 1 199 ? -2.767 -6.768 11.632 1.00 98.62 199 ALA A N 1
ATOM 1620 C CA . ALA A 1 199 ? -3.739 -7.817 11.349 1.00 98.62 199 ALA A CA 1
ATOM 1621 C C . ALA A 1 199 ? -3.159 -9.190 11.680 1.00 98.62 199 ALA A C 1
ATOM 1623 O O . ALA A 1 199 ? -1.966 -9.428 11.474 1.00 98.62 199 ALA A O 1
ATOM 1624 N N . ASP A 1 200 ? -4.016 -10.100 12.127 1.00 98.56 200 ASP A N 1
ATOM 1625 C CA . ASP A 1 200 ? -3.657 -11.480 12.443 1.00 98.56 200 ASP A CA 1
ATOM 1626 C C . ASP A 1 200 ? -4.240 -12.452 11.408 1.00 98.56 200 ASP A C 1
ATOM 1628 O O . ASP A 1 200 ? -5.235 -12.169 10.742 1.00 98.56 200 ASP A O 1
ATOM 1632 N N . SER A 1 201 ? -3.616 -13.626 11.273 1.00 98.31 201 SER A N 1
ATOM 1633 C CA . SER A 1 201 ? -4.032 -14.705 10.361 1.00 98.31 201 SER A CA 1
ATOM 1634 C C . SER A 1 201 ? -4.255 -14.238 8.917 1.00 98.31 201 SER A C 1
ATOM 1636 O O . SER A 1 201 ? -5.324 -14.414 8.330 1.00 98.31 201 SER A O 1
ATOM 1638 N N . VAL A 1 202 ? -3.221 -13.637 8.334 1.00 98.69 202 VAL A N 1
ATOM 1639 C CA . VAL A 1 202 ? -3.315 -12.869 7.092 1.00 98.69 202 VAL A CA 1
ATOM 1640 C C . VAL A 1 202 ? -2.926 -13.723 5.890 1.00 98.69 202 VAL A C 1
ATOM 1642 O O . VAL A 1 202 ? -1.814 -14.255 5.819 1.00 98.69 202 VAL A O 1
ATOM 1645 N N . LYS A 1 203 ? -3.808 -13.802 4.890 1.00 98.75 203 LYS A N 1
ATOM 1646 C CA . LYS A 1 203 ? -3.434 -14.285 3.555 1.00 98.75 203 LYS A CA 1
ATOM 1647 C C . LYS A 1 203 ? -2.690 -13.175 2.833 1.00 98.75 203 LYS A C 1
ATOM 1649 O O . LYS A 1 203 ? -3.187 -12.058 2.736 1.00 98.75 203 LYS A O 1
ATOM 1654 N N . VAL A 1 204 ? -1.515 -13.491 2.306 1.00 98.62 204 VAL A N 1
ATOM 1655 C CA . VAL A 1 204 ? -0.657 -12.537 1.602 1.00 98.62 204 VAL A CA 1
ATOM 1656 C C . VAL A 1 204 ? -0.477 -13.020 0.173 1.00 98.62 204 VAL A C 1
ATOM 1658 O O . VAL A 1 204 ? -0.020 -14.139 -0.050 1.00 98.62 204 VAL A O 1
ATOM 1661 N N . THR A 1 205 ? -0.807 -12.181 -0.802 1.00 98.62 205 THR A N 1
ATOM 1662 C CA . THR A 1 205 ? -0.532 -12.455 -2.216 1.00 98.62 205 THR A CA 1
ATOM 1663 C C . THR A 1 205 ? 0.234 -11.289 -2.819 1.00 98.62 205 THR A C 1
ATOM 1665 O O . THR A 1 205 ? -0.083 -10.136 -2.547 1.00 98.62 205 THR A O 1
ATOM 1668 N N . ARG A 1 206 ? 1.258 -11.573 -3.622 1.00 98.25 206 ARG A N 1
ATOM 1669 C CA . ARG A 1 206 ? 2.028 -10.560 -4.349 1.00 98.25 206 ARG A CA 1
ATOM 1670 C C . ARG A 1 206 ? 1.749 -10.698 -5.835 1.00 98.25 206 ARG A C 1
ATOM 1672 O O . ARG A 1 206 ? 1.726 -11.821 -6.340 1.00 98.25 206 ARG A O 1
ATOM 1679 N N . TYR A 1 207 ? 1.566 -9.576 -6.511 1.00 98.00 207 TYR A N 1
ATOM 1680 C CA . TYR A 1 207 ? 1.193 -9.507 -7.915 1.00 98.00 207 TYR A CA 1
ATOM 1681 C C . TYR A 1 207 ? 2.150 -8.610 -8.702 1.00 98.00 207 TYR A C 1
ATOM 1683 O O . TYR A 1 207 ? 2.631 -7.612 -8.169 1.00 98.00 207 TYR A O 1
ATOM 1691 N N . ALA A 1 208 ? 2.370 -8.945 -9.971 1.00 97.31 208 ALA A N 1
ATOM 1692 C CA . ALA A 1 208 ? 2.818 -8.018 -11.004 1.00 97.31 208 ALA A CA 1
ATOM 1693 C C . ALA A 1 208 ? 1.612 -7.616 -11.856 1.00 97.31 208 ALA A C 1
ATOM 1695 O O . ALA A 1 208 ? 0.824 -8.472 -12.270 1.00 97.31 208 ALA A O 1
ATOM 1696 N N . ALA A 1 209 ? 1.471 -6.324 -12.117 1.00 96.94 209 ALA A N 1
ATOM 1697 C CA . ALA A 1 209 ? 0.357 -5.770 -12.870 1.00 96.94 209 ALA A CA 1
ATOM 1698 C C . ALA A 1 209 ? 0.816 -4.651 -13.806 1.00 96.94 209 ALA A C 1
ATOM 1700 O O . ALA A 1 209 ? 1.818 -3.986 -13.547 1.00 96.94 209 ALA A O 1
ATOM 1701 N N . SER A 1 210 ? 0.062 -4.436 -14.882 1.00 97.25 210 SER A N 1
ATOM 1702 C CA . SER A 1 210 ? 0.259 -3.312 -15.797 1.00 97.25 210 SER A CA 1
ATOM 1703 C C . SER A 1 210 ? -0.283 -2.007 -15.214 1.00 97.25 210 SER A C 1
ATOM 1705 O O . SER A 1 210 ? -1.291 -2.003 -14.508 1.00 97.25 210 SER A O 1
ATOM 1707 N N . GLY A 1 211 ? 0.338 -0.889 -15.580 1.00 97.62 211 GLY A N 1
ATOM 1708 C CA . GLY A 1 211 ? -0.041 0.451 -15.142 1.00 97.62 211 GLY A CA 1
ATOM 1709 C C . GLY A 1 211 ? 0.544 0.840 -13.785 1.00 97.62 211 GLY A C 1
ATOM 1710 O O . GLY A 1 211 ? 1.121 0.023 -13.071 1.00 97.62 211 GLY A O 1
ATOM 1711 N N . HIS A 1 212 ? 0.397 2.121 -13.441 1.00 98.06 212 HIS A N 1
ATOM 1712 C CA . HIS A 1 212 ? 0.811 2.694 -12.147 1.00 98.06 212 HIS A CA 1
ATOM 1713 C C . HIS A 1 212 ? -0.369 3.099 -11.257 1.00 98.06 212 HIS A C 1
ATOM 1715 O O . HIS A 1 212 ? -0.170 3.523 -10.121 1.00 98.06 212 HIS A O 1
ATOM 1721 N N . GLU A 1 213 ? -1.599 2.969 -11.754 1.00 97.81 213 GLU A N 1
ATOM 1722 C CA . GLU A 1 213 ? -2.805 3.169 -10.953 1.00 97.81 213 GLU A CA 1
ATOM 1723 C C . GLU A 1 213 ? -3.054 1.946 -10.065 1.00 97.81 213 GLU A C 1
ATOM 1725 O O . GLU A 1 213 ? -2.915 0.808 -10.516 1.00 97.81 213 GLU A O 1
ATOM 1730 N N . LEU A 1 214 ? -3.423 2.165 -8.802 1.00 97.88 214 LEU A N 1
ATOM 1731 C CA . LEU A 1 214 ? -3.695 1.082 -7.861 1.00 97.88 214 LEU A CA 1
ATOM 1732 C C . LEU A 1 214 ? -4.875 0.219 -8.346 1.00 97.88 214 LEU A C 1
ATOM 1734 O O . LEU A 1 214 ? -6.029 0.647 -8.305 1.00 97.88 214 LEU A O 1
ATOM 1738 N N . MET A 1 215 ? -4.599 -1.024 -8.745 1.00 96.56 215 MET A N 1
ATOM 1739 C CA . MET A 1 215 ? -5.641 -1.943 -9.207 1.00 96.56 215 MET A CA 1
ATOM 1740 C C . MET A 1 215 ? -6.374 -2.618 -8.043 1.00 96.56 215 MET A C 1
ATOM 1742 O O . MET A 1 215 ? -5.755 -3.169 -7.134 1.00 96.56 215 MET A O 1
ATOM 1746 N N . GLN A 1 216 ? -7.705 -2.642 -8.111 1.00 96.38 216 GLN A N 1
ATOM 1747 C CA . GLN A 1 216 ? -8.549 -3.386 -7.163 1.00 96.38 216 GLN A CA 1
ATOM 1748 C C . GLN A 1 216 ? -9.050 -4.714 -7.749 1.00 96.38 216 GLN A C 1
ATOM 1750 O O . GLN A 1 216 ? -9.246 -5.681 -7.014 1.00 96.38 216 GLN A O 1
ATOM 1755 N N . ASP A 1 217 ? -9.217 -4.783 -9.072 1.00 97.25 217 ASP A N 1
ATOM 1756 C CA . ASP A 1 217 ? -9.464 -6.035 -9.784 1.00 97.25 217 ASP A CA 1
ATOM 1757 C C . ASP A 1 217 ? -8.126 -6.687 -10.152 1.00 97.25 217 ASP A C 1
ATOM 1759 O O . ASP A 1 217 ? -7.387 -6.205 -11.008 1.00 97.25 217 ASP A O 1
ATOM 1763 N N . LEU A 1 218 ? -7.807 -7.786 -9.469 1.00 96.62 218 LEU A N 1
ATOM 1764 C CA . LEU A 1 218 ? -6.544 -8.510 -9.618 1.00 96.62 218 LEU A CA 1
ATOM 1765 C C . LEU A 1 218 ? -6.667 -9.722 -10.558 1.00 96.62 218 LEU A C 1
ATOM 1767 O O . LEU A 1 218 ? -5.746 -10.531 -10.624 1.00 96.62 218 LEU A O 1
ATOM 1771 N N . THR A 1 219 ? -7.780 -9.867 -11.289 1.00 95.69 219 THR A N 1
ATOM 1772 C CA . THR A 1 219 ? -8.011 -11.014 -12.190 1.00 95.69 219 THR A CA 1
ATOM 1773 C C . THR A 1 219 ? -7.012 -11.092 -13.344 1.00 95.69 219 THR A C 1
ATOM 1775 O O . THR A 1 219 ? -6.652 -12.192 -13.755 1.00 95.69 219 THR A O 1
ATOM 1778 N N . GLN A 1 220 ? -6.538 -9.945 -13.839 1.00 94.56 220 GLN A N 1
ATOM 1779 C CA . GLN A 1 220 ? -5.544 -9.851 -14.918 1.00 94.56 220 GLN A CA 1
ATOM 1780 C C . GLN A 1 220 ? -4.095 -9.799 -14.404 1.00 94.56 220 GLN A C 1
ATOM 1782 O O . GLN A 1 220 ? -3.154 -9.785 -15.194 1.00 94.56 220 GLN A O 1
ATOM 1787 N N . ALA A 1 221 ? -3.891 -9.734 -13.085 1.00 96.50 221 ALA A N 1
ATOM 1788 C CA . ALA A 1 221 ? -2.565 -9.580 -12.505 1.00 96.50 221 ALA A CA 1
ATOM 1789 C C . ALA A 1 221 ? -1.840 -10.932 -12.394 1.00 96.50 221 ALA A C 1
ATOM 1791 O O . ALA A 1 221 ? -2.421 -11.944 -11.991 1.00 96.50 221 ALA A O 1
ATOM 1792 N N . LYS A 1 222 ? -0.536 -10.955 -12.690 1.00 95.50 222 LYS A N 1
ATOM 1793 C CA . LYS A 1 222 ? 0.293 -12.158 -12.543 1.00 95.50 222 LYS A CA 1
ATOM 1794 C C . LYS A 1 222 ? 0.647 -12.358 -11.076 1.00 95.50 222 LYS A C 1
ATOM 1796 O O . LYS A 1 222 ? 1.191 -11.465 -10.435 1.00 95.50 222 LYS A O 1
ATOM 1801 N N . ILE A 1 223 ? 0.389 -13.548 -10.546 1.00 97.00 223 ILE A N 1
ATOM 1802 C CA . ILE A 1 223 ? 0.734 -13.899 -9.166 1.00 97.00 223 ILE A CA 1
ATOM 1803 C C . ILE A 1 223 ? 2.228 -14.222 -9.077 1.00 97.00 223 ILE A C 1
ATOM 1805 O O . ILE A 1 223 ? 2.706 -15.108 -9.776 1.00 97.00 223 ILE A O 1
ATOM 1809 N N . LEU A 1 224 ? 2.939 -13.537 -8.183 1.00 97.12 224 LEU A N 1
ATOM 1810 C CA . LEU A 1 224 ? 4.366 -13.742 -7.899 1.00 97.12 224 LEU A CA 1
ATOM 1811 C C . LEU A 1 224 ? 4.605 -14.513 -6.601 1.00 97.12 224 LEU A C 1
ATOM 1813 O O . LEU A 1 224 ? 5.615 -15.189 -6.434 1.00 97.12 224 LEU A O 1
ATOM 1817 N N . MET A 1 225 ? 3.684 -14.387 -5.647 1.00 98.00 225 MET A N 1
ATOM 1818 C CA . MET A 1 225 ? 3.795 -15.034 -4.346 1.00 98.00 225 MET A CA 1
ATOM 1819 C C . MET A 1 225 ? 2.408 -15.274 -3.768 1.00 98.00 225 MET A C 1
ATOM 1821 O O . MET A 1 225 ? 1.550 -14.399 -3.853 1.00 98.00 225 MET A O 1
ATOM 1825 N N . LYS A 1 226 ? 2.214 -16.416 -3.112 1.00 98.50 226 LYS A N 1
ATOM 1826 C CA . LYS A 1 226 ? 1.095 -16.662 -2.195 1.00 98.50 226 LYS A CA 1
ATOM 1827 C C . LYS A 1 226 ? 1.644 -17.118 -0.861 1.00 98.50 226 LYS A C 1
ATOM 1829 O O . LYS A 1 226 ? 2.609 -17.872 -0.817 1.00 98.50 226 LYS A O 1
ATOM 1834 N N . GLY A 1 227 ? 1.017 -16.710 0.226 1.00 98.19 227 GLY A N 1
ATOM 1835 C CA . GLY A 1 227 ? 1.424 -17.144 1.545 1.00 98.19 227 GLY A CA 1
ATOM 1836 C C . GLY A 1 227 ? 0.399 -16.846 2.617 1.00 98.19 227 GLY A C 1
ATOM 1837 O O . GLY A 1 227 ? -0.641 -16.230 2.382 1.00 98.19 227 GLY A O 1
ATOM 1838 N N . PHE A 1 228 ? 0.728 -17.305 3.812 1.00 98.69 228 PHE A N 1
ATOM 1839 C CA . PHE A 1 228 ? -0.022 -17.044 5.025 1.00 98.69 228 PHE A CA 1
ATOM 1840 C C . PHE A 1 228 ? 0.948 -16.584 6.108 1.00 98.69 228 PHE A C 1
ATOM 1842 O O . PHE A 1 228 ? 1.965 -17.240 6.345 1.00 98.69 228 PHE A O 1
ATOM 1849 N N . ALA A 1 229 ? 0.645 -15.457 6.742 1.00 98.62 229 ALA A N 1
ATOM 1850 C CA . ALA A 1 229 ? 1.390 -14.920 7.870 1.00 98.62 229 ALA A CA 1
ATOM 1851 C C . ALA A 1 229 ? 0.519 -14.973 9.124 1.00 98.62 229 ALA A C 1
ATOM 1853 O O . ALA A 1 229 ? -0.682 -14.717 9.068 1.00 98.62 229 ALA A O 1
ATOM 1854 N N . GLN A 1 230 ? 1.128 -15.275 10.269 1.00 98.38 230 GLN A N 1
ATOM 1855 C CA . GLN A 1 230 ? 0.400 -15.255 11.536 1.00 98.38 230 GLN A CA 1
ATOM 1856 C C . GLN A 1 230 ? 0.001 -13.831 11.917 1.00 98.38 230 GLN A C 1
ATOM 1858 O O . GLN A 1 230 ? -1.078 -13.634 12.461 1.00 98.38 230 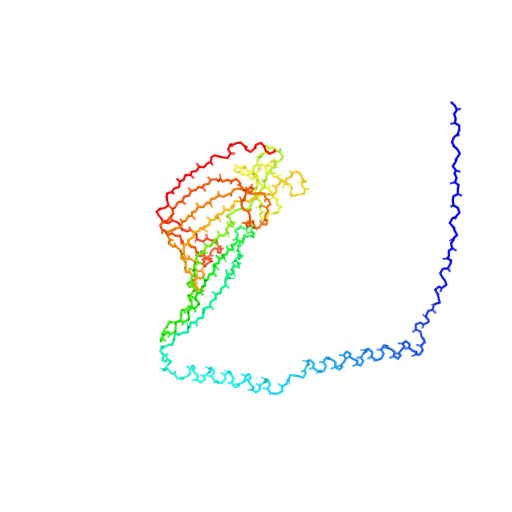GLN A O 1
ATOM 1863 N N . LYS A 1 231 ? 0.864 -12.861 11.611 1.00 98.56 231 LYS A N 1
ATOM 1864 C CA . LYS A 1 231 ? 0.645 -11.446 11.878 1.00 98.56 231 LYS A CA 1
ATOM 1865 C C . LYS A 1 231 ? 1.295 -10.613 10.784 1.00 98.56 231 LYS A C 1
ATOM 1867 O O . LYS A 1 231 ? 2.420 -10.908 10.377 1.00 98.56 231 LYS A O 1
ATOM 1872 N N . VAL A 1 232 ? 0.611 -9.573 10.335 1.00 98.56 232 VAL A N 1
ATOM 1873 C CA . VAL A 1 232 ? 1.169 -8.528 9.478 1.00 98.56 232 VAL A CA 1
ATOM 1874 C C . VAL A 1 232 ? 1.001 -7.196 10.180 1.00 98.56 232 VAL A C 1
ATOM 1876 O O . VAL A 1 232 ? -0.063 -6.897 10.714 1.00 98.56 232 VAL A O 1
ATOM 1879 N N . GLU A 1 233 ? 2.043 -6.381 10.150 1.00 98.19 233 GLU A N 1
ATOM 1880 C CA . GLU A 1 233 ? 1.974 -5.006 10.615 1.00 98.19 233 GLU A CA 1
ATOM 1881 C C . GLU A 1 233 ? 2.686 -4.077 9.644 1.00 98.19 233 GLU A C 1
ATOM 1883 O O . GLU A 1 233 ? 3.680 -4.447 9.013 1.00 98.19 233 GLU A O 1
ATOM 1888 N N . PHE A 1 234 ? 2.156 -2.866 9.505 1.00 97.44 234 PHE A N 1
ATOM 1889 C CA . PHE A 1 234 ? 2.886 -1.807 8.835 1.00 97.44 234 PHE A CA 1
ATOM 1890 C C . PHE A 1 234 ? 2.659 -0.444 9.467 1.00 97.44 234 PHE A C 1
ATOM 1892 O O . PHE A 1 234 ? 1.621 -0.202 10.080 1.00 97.44 234 PHE A O 1
ATOM 1899 N N . SER A 1 235 ? 3.638 0.443 9.303 1.00 95.69 235 SER A N 1
ATOM 1900 C CA . SER A 1 235 ? 3.555 1.837 9.730 1.00 95.69 235 SER A CA 1
ATOM 1901 C C . SER A 1 235 ? 4.151 2.776 8.687 1.00 95.69 235 SER A C 1
ATOM 1903 O O . SER A 1 235 ? 5.120 2.429 8.007 1.00 95.69 235 SER A O 1
ATOM 1905 N N . LEU A 1 236 ? 3.560 3.967 8.581 1.00 90.00 236 LEU A N 1
ATOM 1906 C CA . LEU A 1 236 ? 4.109 5.097 7.824 1.00 90.00 236 LEU A CA 1
ATOM 1907 C C . LEU A 1 236 ? 4.887 6.080 8.714 1.00 90.00 236 LEU A C 1
ATOM 1909 O O . LEU A 1 236 ? 5.554 6.979 8.201 1.00 90.00 236 LEU A O 1
ATOM 1913 N N . GLN A 1 237 ? 4.839 5.914 10.039 1.00 84.75 237 GLN A N 1
ATOM 1914 C CA . GLN A 1 237 ? 5.625 6.721 10.965 1.00 84.75 237 GLN A CA 1
ATOM 1915 C C . GLN A 1 237 ? 7.041 6.159 11.093 1.00 84.75 237 GLN A C 1
ATOM 1917 O O . GLN A 1 237 ? 7.278 5.112 11.694 1.00 84.75 237 GLN A O 1
ATOM 1922 N N . GLY A 1 238 ? 8.005 6.888 10.537 1.00 72.25 238 GLY A N 1
ATOM 1923 C CA . GLY A 1 238 ? 9.423 6.580 10.649 1.00 72.25 238 GLY A CA 1
ATOM 1924 C C . GLY A 1 238 ? 10.294 7.725 10.128 1.00 72.25 238 GLY A C 1
ATOM 1925 O O . GLY A 1 238 ? 9.827 8.535 9.327 1.00 72.25 238 GLY A O 1
ATOM 1926 N N . PRO A 1 239 ? 11.572 7.792 10.540 1.00 66.69 239 PRO A N 1
ATOM 1927 C CA . PRO A 1 239 ? 12.483 8.889 10.191 1.00 66.69 239 PRO A CA 1
ATOM 1928 C C . PRO A 1 239 ? 12.749 9.029 8.684 1.00 66.69 239 PRO A C 1
ATOM 1930 O O . PRO A 1 239 ? 13.277 10.047 8.253 1.00 66.69 239 PRO A O 1
ATOM 1933 N N . GLN A 1 240 ? 12.389 8.020 7.887 1.00 65.62 240 GLN A N 1
ATOM 1934 C CA . GLN A 1 240 ? 12.648 7.966 6.448 1.00 65.62 240 GLN A CA 1
ATOM 1935 C C . GLN A 1 240 ? 11.379 8.076 5.589 1.00 65.62 240 GLN A C 1
ATOM 1937 O O . GLN A 1 240 ? 11.483 8.004 4.371 1.00 65.62 240 GLN A O 1
ATOM 1942 N N . THR A 1 241 ? 10.182 8.255 6.171 1.00 70.69 241 THR A N 1
ATOM 1943 C CA . THR A 1 241 ? 8.880 8.224 5.449 1.00 70.69 241 THR A CA 1
ATOM 1944 C C . THR A 1 241 ? 8.625 6.961 4.608 1.00 70.69 241 THR A C 1
ATOM 1946 O O . THR A 1 241 ? 7.649 6.889 3.864 1.00 70.69 241 THR A O 1
ATOM 1949 N N . GLU A 1 242 ? 9.480 5.947 4.742 1.00 85.38 242 GLU A N 1
ATOM 1950 C CA . GLU A 1 242 ? 9.336 4.663 4.076 1.00 85.38 242 GLU A CA 1
ATOM 1951 C C . GLU A 1 242 ? 8.384 3.763 4.863 1.00 85.38 242 GLU A C 1
ATOM 1953 O O . GLU A 1 242 ? 8.391 3.733 6.097 1.00 85.38 242 GLU A O 1
ATOM 1958 N N . LEU A 1 243 ? 7.575 3.001 4.128 1.00 92.50 243 LEU A N 1
ATOM 1959 C CA . LEU A 1 243 ? 6.673 2.005 4.686 1.00 92.50 243 LEU A CA 1
ATOM 1960 C C . LEU A 1 243 ? 7.467 0.921 5.428 1.00 92.50 243 LEU A C 1
ATOM 1962 O O . LEU A 1 243 ? 8.169 0.116 4.814 1.00 92.50 243 LEU A O 1
ATOM 1966 N N . GLN A 1 244 ? 7.288 0.843 6.742 1.00 94.12 244 GLN A N 1
ATOM 1967 C CA . GLN A 1 244 ? 7.843 -0.234 7.555 1.00 94.12 244 GLN A CA 1
ATOM 1968 C C . GLN A 1 244 ? 6.861 -1.395 7.558 1.00 94.12 244 GLN A C 1
ATOM 1970 O O . GLN A 1 244 ? 5.891 -1.356 8.303 1.00 94.12 244 GLN A O 1
ATOM 1975 N N . PHE A 1 245 ? 7.081 -2.412 6.727 1.00 96.25 245 PHE A N 1
ATOM 1976 C CA . PHE A 1 245 ? 6.221 -3.596 6.667 1.00 96.25 245 PHE A CA 1
ATOM 1977 C C . PHE A 1 245 ? 6.896 -4.812 7.299 1.00 96.25 245 PHE A C 1
ATOM 1979 O O . PHE A 1 245 ? 8.037 -5.134 6.966 1.00 96.25 245 PHE A O 1
ATOM 1986 N N . GLN A 1 246 ? 6.157 -5.549 8.126 1.00 97.62 246 GLN A N 1
ATOM 1987 C CA . GLN A 1 246 ? 6.598 -6.812 8.711 1.00 97.62 246 GLN A CA 1
ATOM 1988 C C . GLN A 1 246 ? 5.513 -7.885 8.568 1.00 97.62 246 GLN A C 1
ATOM 1990 O O . GLN A 1 246 ? 4.330 -7.632 8.786 1.00 97.62 246 GLN A O 1
ATOM 1995 N N . ALA A 1 247 ? 5.925 -9.105 8.211 1.00 98.25 247 ALA A N 1
ATOM 1996 C CA . ALA A 1 247 ? 5.067 -10.288 8.188 1.00 98.25 247 ALA A CA 1
ATOM 1997 C C . ALA A 1 247 ? 5.703 -11.394 9.037 1.00 98.25 247 ALA A C 1
ATOM 1999 O O . ALA A 1 247 ? 6.716 -11.986 8.659 1.00 98.25 247 ALA A O 1
ATOM 2000 N N . HIS A 1 248 ? 5.110 -11.676 10.192 1.00 98.38 248 HIS A N 1
ATOM 2001 C CA . HIS A 1 248 ? 5.626 -12.645 11.150 1.00 98.38 248 HIS A CA 1
ATOM 2002 C C . HIS A 1 248 ? 5.152 -14.058 10.808 1.00 98.38 248 HIS A C 1
ATOM 2004 O O . HIS A 1 248 ? 3.976 -14.290 10.511 1.00 98.38 248 HIS A O 1
ATOM 2010 N N . HIS A 1 249 ? 6.085 -15.012 10.879 1.00 98.06 249 HIS A N 1
ATOM 2011 C CA . HIS A 1 249 ? 5.848 -16.429 10.583 1.00 98.06 249 HIS A CA 1
ATOM 2012 C C . HIS A 1 249 ? 5.227 -16.670 9.198 1.00 98.06 249 HIS A C 1
ATOM 2014 O O . HIS A 1 249 ? 4.380 -17.549 9.030 1.00 98.06 249 HIS A O 1
ATOM 2020 N N . LEU A 1 250 ? 5.650 -15.886 8.201 1.00 98.38 250 LEU A N 1
ATOM 2021 C CA . LEU A 1 250 ? 5.198 -16.033 6.824 1.00 98.38 250 LEU A CA 1
ATOM 2022 C C . LEU A 1 250 ? 5.636 -17.387 6.250 1.00 98.38 250 LEU A C 1
ATOM 2024 O O . LEU A 1 250 ? 6.826 -17.681 6.143 1.00 98.38 250 LEU A O 1
ATOM 2028 N N . LYS A 1 251 ? 4.658 -18.185 5.824 1.00 98.31 251 LYS A N 1
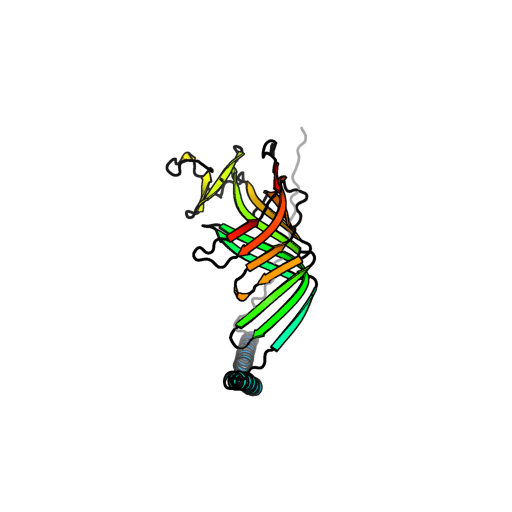ATOM 2029 C CA . LYS A 1 251 ? 4.859 -19.371 4.986 1.00 98.31 251 LYS A CA 1
ATOM 2030 C C . LYS A 1 251 ? 4.410 -19.025 3.575 1.00 98.31 251 LYS A C 1
ATOM 2032 O O . LYS A 1 251 ? 3.220 -18.797 3.362 1.00 98.31 251 LYS A O 1
ATOM 2037 N N . ALA A 1 252 ? 5.351 -18.953 2.638 1.00 97.81 252 ALA A N 1
ATOM 2038 C CA . ALA A 1 252 ? 5.093 -18.491 1.279 1.00 97.81 252 ALA A CA 1
ATOM 2039 C C . ALA A 1 252 ? 5.581 -19.479 0.215 1.00 97.81 252 ALA A C 1
ATOM 2041 O O . ALA A 1 252 ? 6.531 -20.233 0.415 1.00 97.81 252 ALA A O 1
ATOM 2042 N N . THR A 1 253 ? 4.918 -19.428 -0.932 1.00 97.50 253 THR A N 1
ATOM 2043 C CA . THR A 1 253 ? 5.299 -20.071 -2.184 1.00 97.50 253 THR A CA 1
ATOM 2044 C C . THR A 1 253 ? 5.504 -18.976 -3.218 1.00 97.50 253 THR A C 1
ATOM 2046 O O . THR A 1 253 ? 4.644 -18.104 -3.378 1.00 97.50 253 THR A O 1
ATOM 2049 N N . PHE A 1 254 ? 6.649 -19.020 -3.890 1.00 96.31 254 PHE A N 1
ATOM 2050 C CA . PHE A 1 254 ? 7.028 -18.078 -4.935 1.00 96.31 254 PHE A CA 1
ATOM 2051 C C . PHE A 1 254 ? 6.797 -18.713 -6.300 1.00 96.31 254 PHE A C 1
ATOM 2053 O O . PHE A 1 254 ? 6.931 -19.928 -6.453 1.00 96.31 254 PHE A O 1
ATOM 2060 N N . PHE A 1 255 ? 6.424 -17.884 -7.264 1.00 93.19 255 PHE A N 1
ATOM 2061 C CA . PHE A 1 255 ? 6.181 -18.289 -8.640 1.00 93.19 255 PHE A CA 1
ATOM 2062 C C . PHE A 1 255 ? 7.124 -17.504 -9.543 1.00 93.19 255 PHE A C 1
ATOM 2064 O O . PHE A 1 255 ? 7.272 -16.291 -9.374 1.00 93.19 255 PHE A O 1
ATOM 2071 N N . ASP A 1 256 ? 7.755 -18.195 -10.488 1.00 85.69 256 ASP A N 1
ATOM 2072 C CA . ASP A 1 256 ? 8.715 -17.566 -11.383 1.00 85.69 256 ASP A CA 1
ATOM 2073 C C . ASP A 1 256 ? 8.045 -16.563 -12.327 1.00 85.69 256 ASP A C 1
ATOM 2075 O O . ASP A 1 256 ? 6.890 -16.691 -12.757 1.00 85.69 256 ASP A O 1
ATOM 2079 N N . LEU A 1 257 ? 8.817 -15.538 -12.680 1.00 70.94 257 LEU A N 1
ATOM 2080 C CA . LEU A 1 257 ? 8.429 -14.560 -13.690 1.00 70.94 257 LEU A CA 1
ATOM 2081 C C . LEU A 1 257 ? 8.507 -15.127 -15.114 1.00 70.94 257 LEU A C 1
ATOM 2083 O O . LEU A 1 257 ? 7.972 -14.493 -16.025 1.00 70.94 257 LEU A O 1
ATOM 2087 N N . GLU A 1 258 ? 9.059 -16.329 -15.303 1.00 57.34 258 GLU A N 1
ATOM 2088 C CA . GLU A 1 258 ? 9.151 -16.987 -16.606 1.00 57.34 258 GLU A CA 1
ATOM 2089 C C . GLU A 1 258 ? 7.761 -17.127 -17.257 1.00 57.34 258 GLU A C 1
ATOM 2091 O O . GLU A 1 258 ? 6.765 -17.462 -16.607 1.00 57.34 258 GLU A O 1
ATOM 2096 N N . GLY A 1 259 ? 7.667 -16.766 -18.540 1.00 46.56 259 GLY A N 1
ATOM 2097 C CA . GLY A 1 259 ? 6.433 -16.845 -19.331 1.00 46.56 259 GLY A CA 1
ATOM 2098 C C . GLY A 1 259 ? 5.688 -15.529 -19.587 1.00 46.56 259 GLY A C 1
ATOM 2099 O O . GLY A 1 259 ? 4.602 -15.573 -20.156 1.00 46.56 259 GLY A O 1
ATOM 2100 N N . LEU A 1 260 ? 6.238 -14.362 -19.230 1.00 46.19 260 LEU A N 1
ATOM 2101 C CA . LEU A 1 260 ? 5.781 -13.079 -19.793 1.00 46.19 260 LEU A CA 1
ATOM 2102 C C . LEU A 1 260 ? 6.320 -12.922 -21.228 1.00 46.19 260 LEU A C 1
ATOM 2104 O O . LEU A 1 260 ? 7.174 -12.090 -21.497 1.00 46.19 260 LEU A O 1
ATOM 2108 N N . ASN A 1 261 ? 5.826 -13.746 -22.153 1.00 39.56 261 ASN A N 1
ATOM 2109 C CA . ASN A 1 261 ? 5.771 -13.343 -23.557 1.00 39.56 261 ASN A CA 1
ATOM 2110 C C . ASN A 1 261 ? 4.522 -12.457 -23.688 1.00 39.56 261 ASN A C 1
ATOM 2112 O O . ASN A 1 261 ? 3.451 -12.969 -24.016 1.00 39.56 261 ASN A O 1
ATOM 2116 N N . LEU A 1 262 ? 4.632 -11.184 -23.292 1.00 44.62 262 LEU A N 1
ATOM 2117 C CA . LEU A 1 262 ? 3.624 -10.160 -23.600 1.00 44.62 262 LEU A CA 1
ATOM 2118 C C . LEU A 1 262 ? 3.792 -9.686 -25.045 1.00 44.62 262 LEU A C 1
ATOM 2120 O O . LEU A 1 262 ? 4.956 -9.519 -25.469 1.00 44.62 262 LEU A O 1
#

Secondary structure (DSSP, 8-state):
----PPP---------------TT-HHHHHHHHHHHHHHHHHHHHHHS--HHHHHHHHHHHHHHHHHHHSS----EEEEEEEEEEEEEEEEEETTEEEEEEEEEEEEEEEEEEETTEEEEEEEEEEEEEEEEEEEEEE-TTS-EEEE-TTS-EEETTS-TT-GGGEE-TT-TTPEEEEEEEEEEEEEEEEEGGGTEEEEEEEEEEEEEEESSS--S--TTSEEEEEEEEEEEEEES-STT---EEEEET-EEEE---TT---

Solvent-accessible surface area (backbone atoms only — not comparable to full-atom values): 14909 Å² total; per-residue (Å²): 141,79,90,85,81,86,85,83,82,84,79,80,81,76,80,78,82,73,75,77,75,61,85,80,39,72,68,52,54,50,49,52,50,51,52,50,53,51,52,52,51,52,52,49,58,71,67,52,72,56,67,65,58,54,52,50,49,51,47,55,50,50,53,52,50,55,58,65,72,44,94,71,62,68,73,44,76,50,77,44,82,48,66,66,46,73,47,81,48,78,47,47,59,86,76,43,81,39,48,34,39,39,40,20,57,32,33,38,41,34,40,41,38,44,91,89,47,77,46,47,39,33,44,30,29,56,30,39,35,42,32,52,77,45,70,37,29,36,42,87,87,70,48,49,26,35,71,40,87,86,70,32,28,36,38,66,95,51,57,90,86,44,74,86,36,54,42,69,79,81,48,86,69,52,40,51,22,26,36,34,39,39,38,39,24,63,42,33,40,38,33,64,88,57,49,29,40,41,32,45,63,25,39,38,38,30,31,42,39,77,38,80,68,90,73,85,75,61,87,87,37,47,70,39,32,44,33,42,19,55,31,38,38,35,25,54,70,52,101,76,45,44,76,50,72,48,63,44,79,60,49,72,50,79,47,78,78,78,82,78,82,122

Sequence (262 aa):
MNEFTPQNSSKKDKKNDYRRISLFSPLFIFLIGMCACGVIFVFWRLSSVNPSDIAEYHQLVADAELSHSTADASPYKARQERKGVCKDLIFHKGPQRLQIRIDAAAAQLVLDHQEIHTSIVEHMQKVKCYMQEELYYLLPDGSEALLQPNGKLLVRQSDPLDPQSWYSLEDPRIQPMQIMRFLEAEEAEYYYKSDRFVADSVKVTRYAASGHELMQDLTQAKILMKGFAQKVEFSLQGPQTELQFQAHHLKATFFDLEGLNL

pLDDT: mean 88.68, std 14.95, range [38.81, 98.75]

Foldseek 3Di:
DDDDDDDDDDDDDPPDPPPPPPCPDPVNVVVVVVVVVVVVVVVVVVPPDPVVVVVVVVVVVVVVVVCVPPLCVDWDKDKDKDAFDKDWDWFDDAPDIWIKIKTAGIWMWMFTDDSVDTWTKIKGFFIKMKTWPAKWKQDPVRFIWHQHPVRWTATPPDDPPDPVRIHHPPPPRIWIKTKMKMKTAGIWMQTPVFRKIKGAFIWIWIWIDTDDDGDPDCVPTHTFKTWTARMWMWTCDDPVSDIDIDGHPIDMDGDDPPPPPD

Nearest PDB structures (foldseek):
  6mit-assembly2_H  TM=2.854E-01  e=2.828E-02  Enterobacter cloacae subsp. cloacae ATCC 13047
  8rth-assembly1_A  TM=1.544E-01  e=2.379E-01  Trypanosoma brucei